Protein 3IX9 (pdb70)

InterPro domains:
  IPR001796 Dihydrofolate reductase domain [PF00186] (5-164)
  IPR001796 Dihydrofolate reductase domain [PS51330] (4-165)
  IPR001796 Dihydrofolate reductase domain [cd00209] (5-160)
  IPR012259 Dihydrofolate reductase [PIRSF000194] (3-165)
  IPR012259 Dihydrofolate reductase [PTHR48069] (1-166)
  IPR017925 Dihydrofolate reductase conserved site [PS00075] (16-38)
  IPR024072 Dihydrofolate reductase-like domain superfamily [G3DSA:3.40.430.10] (2-168)
  IPR024072 Dihydrofolate reductase-like domain superfamily [SSF53597] (1-166)

B-factor: mean 31.21, std 8.96, range [12.8, 62.5]

Nearest PDB structures (foldseek):
  3ix9-assembly1_A  TM=1.006E+00  e=3.849E-38  Streptococcus pneumoniae
  4m7v-assembly1_A  TM=9.657E-01  e=4.014E-22  Enterococcus faecalis V583
  1zdr-assembly2_B  TM=9.478E-01  e=2.610E-21  Geobacillus stearothermophilus
  7reg-assembly1_A  TM=9.335E-01  e=2.517E-17  Escherichia coli
  2l28-assembly1_A  TM=8.634E-01  e=5.665E-17  Lacticaseibacillus casei

Foldseek 3Di:
DAFEEEEAEAEPVQFGAAPLDGQFDAVVVVVVVCVVQAQAEEEEEPSNCVSVVVDDDPNYAYEYEDCPPDCDDPSHGYDDADVRVVVVSVVDRGHYYYYDDLVSQVRCQVRGFKYKYKYWHDDDDHPDGRPPPHPCVQKDWPDKDWDDDDDRGHTIIIITIIGGDD/DAFEEEEAEAEPVQFGAAPLEGQFDAVVVVVVVCVVQAQAEEEEEPSNCVSVVVDQDPNYAYEYEDCDPPDDDPSHHYDDADVRVVVVSVVDGGHYYHYDDLVSCVRCLVRGFKYKYKYWHDDDDHDDGRPPPRDCVQWAFPDKDWADADDRRNTTMMITIIGGHD

Secondary structure (DSSP, 8-state):
---EEEEEEE-TT-EEEBTTB-S---HHHHHHHHHHHTTSEEEEEHHHHHHTTT-PPTT-EEEEE--S--S--SSSEEESSHHHHHHHHHTS-S-EEEEE-HHHHHHHGGG-SEEEEEEESS----SEE------GGGEEEEEEEEE--BTTB-S-EEEEEEEE--/---EEEEEEE-TT-EEEBTTB-S---HHHHHHHHHHHTTSEEEEEHHHHHHTTT---TT-EEEEE-S-TT---TTSEEESSHHHHHHHHHTS-S-EEEEE-HHHHHHHGGG-SEEEEEEESS----SEES-TT--GGGEEEEEEEEE---SS--S-EEEEEEEEP-

Sequence (332 aa):
TKKIVAIWAQDEEGVIGKDNRLPWYLPAELQHFKETTLNHAILMGRVTFDGMGRRLLPKRETLILTRNPEEKIDGVATFHDVQSVLDWYSAQEKNLYIVGGKQIFQAFEPYLDEVIVTHIHARVEGDTYFPAEFDLSLFETVSSKFYTKDEKNPYDFTIQYRKRKETKKIVAIWAQDEEGVIGKDNRLPWYLPAELQHFKETTLNHAILMGRVTFDGMGRRLLPKRETLILTRNPEEKIDGVATFHDVQSVLDWYSAQEKNLYIVGGKQIFQAFEPYLDEVIVTHIHARVEGDTYFPAEFDLSLFETVSSKFYTKDEKNPYDFTIQYRKRKE

CATH classification: 3.40.430.10

Organism: Streptococcus pneumoniae serotype 4 (strain ATCC BAA-334 / TIGR4) (NCBI:txid170187)

Radius of gyration: 21.93 Å; Cα contacts (8 Å, |Δi|>4): 680; chains: 2; bounding box: 33×75×46 Å

Solvent-accessible surface area: 16803 Å² total; per-residue (Å²): 143,66,50,8,0,0,4,27,10,30,2,86,99,12,1,18,8,46,64,91,88,81,1,11,21,2,23,28,11,73,122,13,42,94,126,14,0,43,78,50,0,0,0,4,5,96,63,43,0,38,22,57,20,87,90,84,37,75,132,28,80,8,0,0,21,14,214,73,121,56,160,157,33,64,68,18,38,22,16,80,79,38,98,45,0,19,82,60,23,79,93,32,147,102,26,0,14,0,22,4,22,75,130,15,7,89,34,0,8,92,97,2,56,10,6,6,8,0,58,2,76,3,138,14,100,15,81,42,101,19,1,84,116,34,79,125,77,71,8,87,62,62,63,54,86,120,67,100,120,81,86,83,13,26,18,31,2,18,0,46,46,46,93,87,79,204,145,68,66,7,1,0,4,18,11,29,2,88,95,10,1,18,9,54,62,81,75,74,1,9,23,2,43,36,13,70,99,10,36,96,123,23,0,64,66,51,0,0,0,2,5,86,64,38,0,24,21,62,12,102,82,81,26,83,138,24,73,9,1,0,22,15,207,48,118,143,21,142,20,138,56,17,45,27,16,79,76,33,108,48,0,34,83,56,27,78,86,30,138,93,19,0,15,0,22,4,23,69,119,15,4,65,39,0,40,89,93,2,61,11,0,4,5,0,61,2,81,1,124,15,96,9,88,45,94,15,2,106,113,6,64,59,82,75,5,68,60,65,58,66,117,105,56,105,118,84,87,91,12,26,16,31,2,26,2,47,67,47,90,92,120,218

GO terms:
  GO:0005515 protein binding (F, IPI)

Structure (mmCIF, N/CA/C/O backbone):
data_3IX9
#
_entry.id   3IX9
#
_cell.length_a   61.838
_cell.length_b   93.639
_cell.length_c   71.367
_cell.angle_alpha   90.00
_cell.angle_beta   90.00
_cell.angle_gamma   90.00
#
_symmetry.space_group_name_H-M   'P 21 21 2'
#
loop_
_entity.id
_entity.type
_entity.pdbx_description
1 polymer 'Dihydrofolate reductase'
2 non-polymer 'NADPH DIHYDRO-NICOTINAMIDE-ADENINE-DINUCLEOTIDE PHOSPHATE'
3 non-polymer METHOTREXATE
4 water water
#
loop_
_atom_site.group_PDB
_atom_site.id
_atom_site.type_symbol
_atom_site.label_atom_id
_atom_site.label_alt_id
_atom_site.label_comp_id
_atom_site.label_asym_id
_atom_site.label_entity_id
_atom_site.label_seq_id
_atom_site.pdbx_PDB_ins_code
_atom_site.Cartn_x
_atom_site.Cartn_y
_atom_site.Cartn_z
_atom_site.occupancy
_atom_site.B_iso_or_equiv
_atom_site.auth_seq_id
_atom_site.auth_comp_id
_atom_site.auth_asym_id
_atom_site.auth_atom_id
_atom_site.pdbx_PDB_model_num
ATOM 1 N N . THR A 1 22 ? -7.831 28.534 -13.464 1.00 50.95 2 THR A N 1
ATOM 2 C CA . THR A 1 22 ? -7.442 27.466 -14.429 1.00 51.27 2 THR A CA 1
ATOM 3 C C . THR A 1 22 ? -8.094 26.131 -14.037 1.00 49.10 2 THR A C 1
ATOM 4 O O . THR A 1 22 ? -8.668 25.442 -14.886 1.00 53.00 2 THR A O 1
ATOM 6 N N . LYS A 1 23 ? -8.019 25.784 -12.751 1.00 43.48 3 LYS A N 1
ATOM 7 C CA . LYS A 1 23 ? -8.603 24.545 -12.241 1.00 38.61 3 LYS A CA 1
ATOM 8 C C . LYS A 1 23 ? -10.079 24.423 -12.609 1.00 35.08 3 LYS A C 1
ATOM 9 O O . LYS A 1 23 ? -10.819 25.403 -12.563 1.00 30.19 3 LYS A O 1
ATOM 15 N N . LYS A 1 24 ? -10.542 23.238 -12.977 1.00 30.84 4 LYS A N 1
ATOM 16 C CA . LYS A 1 24 ? -11.962 23.142 -13.278 1.00 33.85 4 LYS A CA 1
ATOM 17 C C . LYS A 1 24 ? -12.544 21.752 -13.134 1.00 29.97 4 LYS A C 1
ATOM 18 O O . LYS A 1 24 ? -11.817 20.776 -12.936 1.00 24.43 4 LYS A O 1
ATOM 24 N N . ILE A 1 25 ? -13.867 21.681 -13.188 1.00 28.32 5 ILE A N 1
ATOM 25 C CA . ILE A 1 25 ? -14.543 20.397 -13.079 1.00 27.06 5 ILE A CA 1
ATOM 26 C C . ILE A 1 25 ? -14.869 19.985 -14.498 1.00 26.90 5 ILE A C 1
ATOM 27 O O . ILE A 1 25 ? -15.562 20.709 -15.228 1.00 25.68 5 ILE A O 1
ATOM 32 N N . VAL A 1 26 ? -14.363 18.823 -14.888 1.00 22.30 6 VAL A N 1
ATOM 33 C CA . VAL A 1 26 ? -14.549 18.314 -16.252 1.00 24.01 6 VAL A CA 1
ATOM 34 C C . VAL A 1 26 ? -15.277 16.969 -16.354 1.00 20.54 6 VAL A C 1
ATOM 35 O O . VAL A 1 26 ? -14.947 16.029 -15.626 1.00 23.34 6 VAL A O 1
ATOM 39 N N . ALA A 1 27 ? -16.280 16.851 -17.232 1.00 22.50 7 ALA A N 1
ATOM 40 C CA . ALA A 1 27 ? -16.908 15.540 -17.414 1.00 23.26 7 ALA A CA 1
ATOM 41 C C . ALA A 1 27 ? -16.296 14.931 -18.653 1.00 22.22 7 ALA A C 1
ATOM 42 O O . ALA A 1 27 ? -16.117 15.608 -19.669 1.00 23.13 7 ALA A O 1
ATOM 44 N N . ILE A 1 28 ? -15.961 13.653 -18.552 1.00 19.37 8 ILE A N 1
ATOM 45 C CA . ILE A 1 28 ? -15.399 12.936 -19.668 1.00 20.66 8 ILE A CA 1
ATOM 46 C C . ILE A 1 28 ? -16.197 11.632 -19.816 1.00 16.82 8 ILE A C 1
ATOM 47 O O . ILE A 1 28 ? -16.531 10.952 -18.828 1.00 16.61 8 ILE A O 1
ATOM 52 N N . TRP A 1 29 ? -16.492 11.284 -21.051 1.00 15.12 9 TRP A N 1
ATOM 53 C CA . TRP A 1 29 ? -17.243 10.062 -21.329 1.00 17.12 9 TRP A CA 1
ATOM 54 C C . TRP A 1 29 ? -17.183 9.682 -22.791 1.00 16.55 9 TRP A C 1
ATOM 55 O O . TRP A 1 29 ? -16.752 10.463 -23.655 1.00 22.34 9 TRP A O 1
ATOM 66 N N . ALA A 1 30 ? -17.583 8.455 -23.062 1.00 20.28 10 ALA A N 1
ATOM 67 C CA . ALA A 1 30 ? -17.610 7.967 -24.429 1.00 20.14 10 ALA A CA 1
ATOM 68 C C . ALA A 1 30 ? -19.001 7.385 -24.684 1.00 19.11 10 ALA A C 1
ATOM 69 O O . ALA A 1 30 ? -19.557 6.705 -23.823 1.00 24.99 10 ALA A O 1
ATOM 71 N N . GLN A 1 31 ? -19.572 7.667 -25.853 1.00 24.07 11 GLN A N 1
ATOM 72 C CA . GLN A 1 31 ? -20.915 7.175 -26.196 1.00 22.16 11 GLN A CA 1
ATOM 73 C C . GLN A 1 31 ? -21.047 6.813 -27.691 1.00 25.18 11 GLN A C 1
ATOM 74 O O . GLN A 1 31 ? -20.293 7.311 -28.524 1.00 22.08 11 GLN A O 1
ATOM 80 N N . ASP A 1 32 ? -21.985 5.914 -28.019 1.00 22.78 12 ASP A N 1
ATOM 81 C CA . ASP A 1 32 ? -22.172 5.536 -29.400 1.00 23.17 12 ASP A CA 1
ATOM 82 C C . ASP A 1 32 ? -23.061 6.593 -30.014 1.00 24.32 12 ASP A C 1
ATOM 83 O O . ASP A 1 32 ? -23.362 7.593 -29.351 1.00 21.06 12 ASP A O 1
ATOM 88 N N . GLU A 1 33 ? -23.448 6.369 -31.264 1.00 20.89 13 GLU A N 1
ATOM 89 C CA . GLU A 1 33 ? -24.278 7.285 -32.044 1.00 26.30 13 GLU A CA 1
ATOM 90 C C . GLU A 1 33 ? -25.646 7.577 -31.444 1.00 23.78 13 GLU A C 1
ATOM 91 O O . GLU A 1 33 ? -26.247 8.604 -31.768 1.00 27.62 13 GLU A O 1
ATOM 97 N N . GLU A 1 34 ? -26.141 6.684 -30.585 1.00 25.13 14 GLU A N 1
ATOM 98 C CA . GLU A 1 34 ? -27.448 6.864 -29.938 1.00 24.02 14 GLU A CA 1
ATOM 99 C C . GLU A 1 34 ? -27.313 7.269 -28.464 1.00 23.66 14 GLU A C 1
ATOM 100 O O . GLU A 1 34 ? -28.294 7.293 -27.726 1.00 22.16 14 GLU A O 1
ATOM 106 N N . GLY A 1 35 ? -26.100 7.599 -28.024 1.00 23.64 15 GLY A N 1
ATOM 107 C CA . GLY A 1 35 ? -25.922 7.979 -26.640 1.00 19.58 15 GLY A CA 1
ATOM 108 C C . GLY A 1 35 ? -25.713 6.807 -25.699 1.00 20.14 15 GLY A C 1
ATOM 109 O O . GLY A 1 35 ? -25.729 6.993 -24.485 1.00 23.30 15 GLY A O 1
ATOM 110 N N . VAL A 1 36 ? -25.507 5.599 -26.227 1.00 21.76 16 VAL A N 1
ATOM 111 C CA . VAL A 1 36 ? -25.279 4.437 -25.360 1.00 20.52 16 VAL A CA 1
ATOM 112 C C . VAL A 1 36 ? -23.932 4.636 -24.649 1.00 24.58 16 VAL A C 1
ATOM 113 O O . VAL A 1 36 ? -22.952 5.052 -25.267 1.00 22.50 16 VAL A O 1
ATOM 117 N N . ILE A 1 37 ? -23.899 4.365 -23.346 1.00 20.26 17 ILE A N 1
ATOM 118 C CA . ILE A 1 37 ? -22.665 4.458 -22.585 1.00 20.53 17 ILE A CA 1
ATOM 119 C C . ILE A 1 37 ? -22.377 3.167 -21.818 1.00 19.44 17 ILE A C 1
ATOM 120 O O . ILE A 1 37 ? -21.246 2.960 -21.355 1.00 19.66 17 ILE A O 1
ATOM 125 N N . GLY A 1 38 ? -23.391 2.298 -21.687 1.00 19.16 18 GLY A N 1
ATOM 126 C CA . GLY A 1 38 ? -23.210 1.071 -20.939 1.00 19.82 18 GLY A CA 1
ATOM 127 C C . GLY A 1 38 ? -24.123 -0.106 -21.271 1.00 25.87 18 GLY A C 1
ATOM 128 O O . GLY A 1 38 ? -25.175 0.048 -21.906 1.00 25.52 18 GLY A O 1
ATOM 129 N N . LYS A 1 39 ? -23.719 -1.287 -20.822 1.00 23.03 19 LYS A N 1
ATOM 130 C CA . LYS A 1 39 ? -24.463 -2.518 -21.047 1.00 25.20 19 LYS A CA 1
ATOM 131 C C . LYS A 1 39 ? -23.935 -3.529 -20.039 1.00 27.83 19 LYS A C 1
ATOM 132 O O . LYS A 1 39 ? -22.721 -3.772 -19.972 1.00 23.44 19 LYS A O 1
ATOM 138 N N . ASP A 1 40 ? -24.854 -4.080 -19.249 1.00 22.90 20 ASP A N 1
ATOM 139 C CA . ASP A 1 40 ? -24.503 -5.056 -18.218 1.00 25.85 20 ASP A CA 1
ATOM 140 C C . ASP A 1 40 ? -23.338 -4.558 -17.378 1.00 27.41 20 ASP A C 1
ATOM 141 O O . ASP A 1 40 ? -22.372 -5.284 -17.149 1.00 27.15 20 ASP A O 1
ATOM 146 N N . ASN A 1 41 ? -23.438 -3.313 -16.933 1.00 25.05 21 ASN A N 1
ATOM 147 C CA . ASN A 1 41 ? -22.399 -2.692 -16.111 1.00 27.60 21 ASN A CA 1
ATOM 148 C C . ASN A 1 41 ? -20.979 -2.634 -16.699 1.00 30.09 21 ASN A C 1
ATOM 149 O O . ASN A 1 41 ? -19.996 -2.664 -15.962 1.00 30.46 21 ASN A O 1
ATOM 154 N N . ARG A 1 42 ? -20.870 -2.553 -18.015 1.00 24.68 22 ARG A N 1
ATOM 155 C CA . ARG A 1 42 ? -19.575 -2.413 -18.665 1.00 28.20 22 ARG A CA 1
ATOM 156 C C . ARG A 1 42 ? -19.816 -1.503 -19.884 1.00 27.26 22 ARG A C 1
ATOM 157 O O . ARG A 1 42 ? -20.945 -1.018 -20.106 1.00 21.11 22 ARG A O 1
ATOM 165 N N . LEU A 1 43 ? -18.752 -1.240 -20.655 1.00 24.77 23 LEU A N 1
ATOM 166 C CA . LEU A 1 43 ? -18.878 -0.416 -21.861 1.00 23.52 23 LEU A CA 1
ATOM 167 C C . LEU A 1 43 ? -18.992 -1.396 -23.015 1.00 21.30 23 LEU A C 1
ATOM 168 O O . LEU A 1 43 ? -18.161 -2.293 -23.165 1.00 24.78 23 LEU A O 1
ATOM 173 N N . PRO A 1 44 ? -20.040 -1.232 -23.847 1.00 21.12 24 PRO A N 1
ATOM 174 C CA . PRO A 1 44 ? -20.257 -2.128 -24.982 1.00 18.44 24 PRO A CA 1
ATOM 175 C C . PRO A 1 44 ? -19.332 -1.963 -26.194 1.00 20.34 24 PRO A C 1
ATOM 176 O O . PRO A 1 44 ? -19.783 -1.891 -27.320 1.00 18.90 24 PRO A O 1
ATOM 180 N N . TRP A 1 45 ? -18.024 -1.946 -25.925 1.00 17.24 25 TRP A N 1
ATOM 181 C CA . TRP A 1 45 ? -17.048 -1.838 -26.972 1.00 18.84 25 TRP A CA 1
ATOM 182 C C . TRP A 1 45 ? -15.665 -1.961 -26.342 1.00 21.74 25 TRP A C 1
ATOM 183 O O . TRP A 1 45 ? -15.532 -2.061 -25.125 1.00 19.18 25 TRP A O 1
ATOM 194 N N . TYR A 1 46 ? -14.621 -2.018 -27.155 1.00 22.35 26 TYR A N 1
ATOM 195 C CA . TYR A 1 46 ? -13.279 -2.056 -26.601 1.00 19.79 26 TYR A CA 1
ATOM 196 C C . TYR A 1 46 ? -12.372 -1.333 -27.584 1.00 19.48 26 TYR A C 1
ATOM 197 O O . TYR A 1 46 ? -12.146 -1.813 -28.692 1.00 21.68 26 TYR A O 1
ATOM 206 N N . LEU A 1 47 ? -11.865 -0.183 -27.157 1.00 18.53 27 LEU A N 1
ATOM 207 C CA . LEU A 1 47 ? -11.020 0.657 -27.993 1.00 19.70 27 LEU A CA 1
ATOM 208 C C . LEU A 1 47 ? -9.822 1.132 -27.185 1.00 19.97 27 LEU A C 1
ATOM 209 O O . LEU A 1 47 ? -9.877 2.150 -26.478 1.00 22.44 27 LEU A O 1
ATOM 214 N N . PRO A 1 48 ? -8.708 0.393 -27.276 1.00 24.87 28 PRO A N 1
ATOM 215 C CA . PRO A 1 48 ? -7.513 0.768 -26.543 1.00 23.84 28 PRO A CA 1
ATOM 216 C C . PRO A 1 48 ? -7.085 2.196 -26.759 1.00 25.63 28 PRO A C 1
ATOM 217 O O . PRO A 1 48 ? -6.613 2.826 -25.825 1.00 24.80 28 PRO A O 1
ATOM 221 N N . ALA A 1 49 ? -7.244 2.720 -27.985 1.00 22.85 29 ALA A N 1
ATOM 222 C CA . ALA A 1 49 ? -6.846 4.098 -28.231 1.00 23.45 29 ALA A CA 1
ATOM 223 C C . ALA A 1 49 ? -7.734 5.082 -27.471 1.00 20.97 29 ALA A C 1
ATOM 224 O O . ALA A 1 49 ? -7.295 6.163 -27.095 1.00 20.86 29 ALA A O 1
ATOM 226 N N . GLU A 1 50 ? -8.978 4.703 -27.219 1.00 21.44 30 GLU A N 1
ATOM 227 C CA . GLU A 1 50 ? -9.876 5.592 -26.503 1.00 21.02 30 GLU A CA 1
ATOM 228 C C . GLU A 1 50 ? -9.544 5.522 -25.010 1.00 20.38 30 GLU A C 1
ATOM 229 O O . GLU A 1 50 ? -9.633 6.535 -24.311 1.00 20.47 30 GLU A O 1
ATOM 235 N N . LEU A 1 51 ? -9.127 4.338 -24.549 1.00 19.23 31 LEU A N 1
ATOM 236 C CA . LEU A 1 51 ? -8.763 4.171 -23.159 1.00 19.21 31 LEU A CA 1
ATOM 237 C C . LEU A 1 51 ? -7.439 4.891 -22.923 1.00 22.43 31 LEU A C 1
ATOM 238 O O . LEU A 1 51 ? -7.222 5.421 -21.838 1.00 21.12 31 LEU A O 1
ATOM 243 N N . GLN A 1 52 ? -6.576 4.943 -23.931 1.00 20.29 32 GLN A N 1
ATOM 244 C CA . GLN A 1 52 ? -5.280 5.639 -23.785 1.00 22.00 32 GLN A CA 1
ATOM 245 C C . GLN A 1 52 ? -5.590 7.139 -23.647 1.00 22.11 32 GLN A C 1
ATOM 246 O O . GLN A 1 52 ? -4.968 7.834 -22.863 1.00 20.00 32 GLN A O 1
ATOM 252 N N . HIS A 1 53 ? -6.561 7.606 -24.432 1.00 22.24 33 HIS A N 1
ATOM 253 C CA . HIS A 1 53 ? -7.035 8.987 -24.385 1.00 23.93 33 HIS A CA 1
ATOM 254 C C . HIS A 1 53 ? -7.529 9.303 -22.980 1.00 22.64 33 HIS A C 1
ATOM 255 O O . HIS A 1 53 ? -7.198 10.351 -22.415 1.00 20.66 33 HIS A O 1
ATOM 262 N N . PHE A 1 54 ? -8.322 8.389 -22.410 1.00 25.15 34 PHE A N 1
ATOM 263 C CA . PHE A 1 54 ? -8.854 8.592 -21.065 1.00 24.68 34 PHE A CA 1
ATOM 264 C C . PHE A 1 54 ? -7.741 8.766 -20.049 1.00 22.35 34 PHE A C 1
ATOM 265 O O . PHE A 1 54 ? -7.798 9.639 -19.177 1.00 20.12 34 PHE A O 1
ATOM 273 N N . LYS A 1 55 ? -6.725 7.938 -20.165 1.00 18.96 35 LYS A N 1
ATOM 274 C CA . LYS A 1 55 ? -5.581 7.991 -19.252 1.00 17.41 35 LYS A CA 1
ATOM 275 C C . LYS A 1 55 ? -4.811 9.295 -19.424 1.00 18.17 35 LYS A C 1
ATOM 276 O O . LYS A 1 55 ? -4.437 9.921 -18.451 1.00 20.24 35 LYS A O 1
ATOM 282 N N . GLU A 1 56 ? -4.542 9.697 -20.660 1.00 21.94 36 GLU A N 1
ATOM 283 C CA . GLU A 1 56 ? -3.797 10.937 -20.872 1.00 22.59 36 GLU A CA 1
ATOM 284 C C . GLU A 1 56 ? -4.519 12.143 -20.244 1.00 22.48 36 GLU A C 1
ATOM 285 O O . GLU A 1 56 ? -3.900 13.039 -19.621 1.00 20.20 36 GLU A O 1
ATOM 291 N N . THR A 1 57 ? -5.840 12.177 -20.416 1.00 20.84 37 THR A N 1
ATOM 292 C CA . THR A 1 57 ? -6.670 13.263 -19.901 1.00 22.17 37 THR A CA 1
ATOM 293 C C . THR A 1 57 ? -6.716 13.373 -18.375 1.00 21.14 37 THR A C 1
ATOM 294 O O . THR A 1 57 ? -6.604 14.459 -17.817 1.00 24.81 37 THR A O 1
ATOM 298 N N . THR A 1 58 ? -6.884 12.244 -17.702 1.00 22.00 38 THR A N 1
ATOM 299 C CA . THR A 1 58 ? -7.021 12.252 -16.251 1.00 22.50 38 THR A CA 1
ATOM 300 C C . THR A 1 58 ? -5.735 12.001 -15.467 1.00 23.34 38 THR A C 1
ATOM 301 O O . THR A 1 58 ? -5.692 12.206 -14.257 1.00 21.83 38 THR A O 1
ATOM 305 N N . LEU A 1 59 ? -4.683 11.552 -16.136 1.00 26.21 39 LEU A N 1
ATOM 306 C CA . LEU A 1 59 ? -3.413 11.272 -15.438 1.00 22.65 39 LEU A CA 1
ATOM 307 C C . LEU A 1 59 ? -2.992 12.408 -14.463 1.00 24.25 39 LEU A C 1
ATOM 308 O O . LEU A 1 59 ? -3.113 13.596 -14.782 1.00 24.58 39 LEU A O 1
ATOM 313 N N . ASN A 1 60 ? -2.511 12.038 -13.273 1.00 22.32 40 ASN A N 1
ATOM 314 C CA . ASN A 1 60 ? -2.061 12.998 -12.260 1.00 23.09 40 ASN A CA 1
ATOM 315 C C . ASN A 1 60 ? -3.167 13.912 -11.699 1.00 27.34 40 ASN A C 1
ATOM 316 O O . ASN A 1 60 ? -2.906 14.952 -11.096 1.00 29.82 40 ASN A O 1
ATOM 321 N N . HIS A 1 61 ? -4.416 13.525 -11.901 1.00 28.50 41 HIS A N 1
ATOM 322 C CA . HIS A 1 61 ? -5.497 14.338 -11.364 1.00 30.00 41 HIS A CA 1
ATOM 323 C C . HIS A 1 61 ? -6.422 13.448 -10.566 1.00 26.04 41 HIS A C 1
ATOM 324 O O . HIS A 1 61 ? -6.134 12.277 -10.344 1.00 25.75 41 HIS A O 1
ATOM 331 N N . ALA A 1 62 ? -7.541 14.002 -10.138 1.00 24.67 42 ALA A N 1
ATOM 332 C CA . ALA A 1 62 ? -8.499 13.223 -9.388 1.00 23.35 42 ALA A CA 1
ATOM 333 C C . ALA A 1 62 ? -9.646 12.809 -10.309 1.00 21.51 42 ALA A C 1
ATOM 334 O O . ALA A 1 62 ? -9.972 13.512 -11.274 1.00 24.92 42 ALA A O 1
ATOM 336 N N . ILE A 1 63 ? -10.231 11.651 -10.035 1.00 25.08 43 ILE A N 1
ATOM 337 C CA . ILE A 1 63 ? -11.358 11.168 -10.820 1.00 24.31 43 ILE A CA 1
ATOM 338 C C . ILE A 1 63 ? -12.461 10.727 -9.862 1.00 24.93 43 ILE A C 1
ATOM 339 O O . ILE A 1 63 ? -12.205 10.090 -8.834 1.00 25.06 43 ILE A O 1
ATOM 344 N N . LEU A 1 64 ? -13.687 11.101 -10.195 1.00 24.49 44 LEU A N 1
ATOM 345 C CA . LEU A 1 64 ? -14.822 10.738 -9.371 1.00 25.09 44 LEU A CA 1
ATOM 346 C C . LEU A 1 64 ? -15.735 9.799 -10.153 1.00 24.49 44 LEU A C 1
ATOM 347 O O . LEU A 1 64 ? -16.157 10.135 -11.256 1.00 25.06 44 LEU A O 1
ATOM 352 N N . MET A 1 65 ? -15.992 8.608 -9.610 1.00 26.13 45 MET A N 1
ATOM 353 C CA . MET A 1 65 ? -16.885 7.635 -10.242 1.00 26.84 45 MET A CA 1
ATOM 354 C C . MET A 1 65 ? -17.893 7.099 -9.231 1.00 24.33 45 MET A C 1
ATOM 355 O O . MET A 1 65 ? -17.611 7.062 -8.029 1.00 26.80 45 MET A O 1
ATOM 360 N N . GLY A 1 66 ? -19.066 6.707 -9.709 1.00 25.12 46 GLY A N 1
ATOM 361 C CA . GLY A 1 66 ? -20.056 6.157 -8.795 1.00 25.42 46 GLY A CA 1
ATOM 362 C C . GLY A 1 66 ? -19.593 4.779 -8.358 1.00 21.15 46 GLY A C 1
ATOM 363 O O . GLY A 1 66 ? -18.829 4.124 -9.069 1.00 22.87 46 GLY A O 1
ATOM 364 N N . ARG A 1 67 ? -20.056 4.342 -7.184 1.00 19.07 47 ARG A N 1
ATOM 365 C CA . ARG A 1 67 ? -19.713 3.038 -6.619 1.00 24.74 47 ARG A CA 1
ATOM 366 C C . ARG A 1 67 ? -20.002 1.911 -7.609 1.00 20.95 47 ARG A C 1
ATOM 367 O O . ARG A 1 67 ? -19.246 0.958 -7.685 1.00 21.84 47 ARG A O 1
ATOM 375 N N . VAL A 1 68 ? -21.088 2.030 -8.377 1.00 23.04 48 VAL A N 1
ATOM 376 C CA . VAL A 1 68 ? -21.463 0.998 -9.350 1.00 24.29 48 VAL A CA 1
ATOM 377 C C . VAL A 1 68 ? -20.348 0.772 -10.358 1.00 23.02 48 VAL A C 1
ATOM 378 O O . VAL A 1 68 ? -19.909 -0.354 -10.582 1.00 28.05 48 VAL A O 1
ATOM 382 N N . THR A 1 69 ? -19.885 1.857 -10.953 1.00 25.98 49 THR A N 1
ATOM 383 C CA . THR A 1 69 ? -18.834 1.793 -11.945 1.00 25.26 49 THR A CA 1
ATOM 384 C C . THR A 1 69 ? -17.548 1.257 -11.308 1.00 24.96 49 THR A C 1
ATOM 385 O O . THR A 1 69 ? -16.860 0.419 -11.895 1.00 25.60 49 THR A O 1
ATOM 389 N N . PHE A 1 70 ? -17.240 1.733 -10.103 1.00 22.11 50 PHE A N 1
ATOM 390 C CA . PHE A 1 70 ? -16.043 1.294 -9.390 1.00 25.18 50 PHE A CA 1
ATOM 391 C C . PHE A 1 70 ? -16.063 -0.250 -9.285 1.00 29.65 50 PHE A C 1
ATOM 392 O O . PHE A 1 70 ? -15.060 -0.916 -9.559 1.00 22.15 50 PHE A O 1
ATOM 400 N N . ASP A 1 71 ? -17.220 -0.800 -8.899 1.00 28.08 51 ASP A N 1
ATOM 401 C CA . ASP A 1 71 ? -17.410 -2.238 -8.785 1.00 26.12 51 ASP A CA 1
ATOM 402 C C . ASP A 1 71 ? -17.300 -2.874 -10.163 1.00 26.98 51 ASP A C 1
ATOM 403 O O . ASP A 1 71 ? -16.712 -3.945 -10.306 1.00 32.58 51 ASP A O 1
ATOM 408 N N . GLY A 1 72 ? -17.871 -2.192 -11.157 1.00 27.08 52 GLY A N 1
ATOM 409 C CA . GLY A 1 72 ? -17.876 -2.652 -12.537 1.00 30.27 52 GLY A CA 1
ATOM 410 C C . GLY A 1 72 ? -16.502 -2.872 -13.131 1.00 35.82 52 GLY A C 1
ATOM 411 O O . GLY A 1 72 ? -16.331 -3.691 -14.028 1.00 37.23 52 GLY A O 1
ATOM 412 N N . MET A 1 73 ? -15.510 -2.147 -12.633 1.00 38.59 53 MET A N 1
ATOM 413 C CA . MET A 1 73 ? -14.167 -2.339 -13.146 1.00 40.79 53 MET A CA 1
ATOM 414 C C . MET A 1 73 ? -13.284 -3.111 -12.187 1.00 40.39 53 MET A C 1
ATOM 415 O O . MET A 1 73 ? -12.067 -2.980 -12.217 1.00 45.88 53 MET A O 1
ATOM 420 N N . GLY A 1 74 ? -13.920 -3.919 -11.334 1.00 41.54 54 GLY A N 1
ATOM 421 C CA . GLY A 1 74 ? -13.195 -4.742 -10.374 1.00 41.42 54 GLY A CA 1
ATOM 422 C C . GLY A 1 74 ? -12.449 -4.005 -9.277 1.00 40.67 54 GLY A C 1
ATOM 423 O O . GLY A 1 74 ? -11.486 -4.537 -8.733 1.00 42.98 54 GLY A O 1
ATOM 424 N N . ARG A 1 75 ? -12.906 -2.797 -8.948 1.00 32.51 55 ARG A N 1
ATOM 425 C CA . ARG A 1 75 ? -12.288 -1.977 -7.917 1.00 32.57 55 ARG A CA 1
ATOM 426 C C . ARG A 1 75 ? -10.803 -1.751 -8.244 1.00 34.79 55 ARG A C 1
ATOM 427 O O . ARG A 1 75 ? -9.995 -1.461 -7.360 1.00 35.42 55 ARG A O 1
ATOM 435 N N . ARG A 1 76 ? -10.478 -1.885 -9.527 1.00 32.84 56 ARG A N 1
ATOM 436 C CA . ARG A 1 76 ? -9.136 -1.694 -10.062 1.00 36.58 56 ARG A CA 1
ATOM 437 C C . ARG A 1 76 ? -8.747 -0.234 -9.881 1.00 34.51 56 ARG A C 1
ATOM 438 O O . ARG A 1 76 ? -9.380 0.650 -10.451 1.00 37.89 56 ARG A O 1
ATOM 446 N N . LEU A 1 77 ? -7.723 0.026 -9.072 1.00 35.02 57 LEU A N 1
ATOM 447 C CA . LEU A 1 77 ? -7.266 1.398 -8.826 1.00 33.02 57 LEU A CA 1
ATOM 448 C C . LEU A 1 77 ? -6.309 1.813 -9.938 1.00 32.14 57 LEU A C 1
ATOM 449 O O . LEU A 1 77 ? -5.240 1.216 -10.101 1.00 28.52 57 LEU A O 1
ATOM 454 N N . LEU A 1 78 ? -6.673 2.835 -10.705 1.00 29.69 58 LEU A N 1
ATOM 455 C CA . LEU A 1 78 ? -5.806 3.279 -11.804 1.00 27.54 58 LEU A CA 1
ATOM 456 C C . LEU A 1 78 ? -4.559 3.984 -11.282 1.00 27.32 58 LEU A C 1
ATOM 457 O O . LEU A 1 78 ? -4.610 4.693 -10.267 1.00 27.04 58 LEU A O 1
ATOM 462 N N . PRO A 1 79 ? -3.416 3.806 -11.967 1.00 27.92 59 PRO A N 1
ATOM 463 C CA . PRO A 1 79 ? -2.163 4.437 -11.545 1.00 26.35 59 PRO A CA 1
ATOM 464 C C . PRO A 1 79 ? -2.066 5.948 -11.774 1.00 22.56 59 PRO A C 1
ATOM 465 O O . PRO A 1 79 ? -2.676 6.483 -12.697 1.00 24.41 59 PRO A O 1
ATOM 469 N N . LYS A 1 80 ? -1.312 6.629 -10.914 1.00 22.40 60 LYS A N 1
ATOM 470 C CA . LYS A 1 80 ? -1.097 8.053 -11.079 1.00 24.76 60 LYS A CA 1
ATOM 471 C C . LYS A 1 80 ? -2.431 8.787 -11.232 1.00 27.87 60 LYS A C 1
ATOM 472 O O . LYS A 1 80 ? -2.604 9.644 -12.093 1.00 29.16 60 LYS A O 1
ATOM 478 N N . ARG A 1 81 ? -3.369 8.438 -10.364 1.00 28.45 61 ARG A N 1
ATOM 479 C CA . ARG A 1 81 ? -4.694 9.010 -10.369 1.00 29.84 61 ARG A CA 1
ATOM 480 C C . ARG A 1 81 ? -5.193 9.014 -8.938 1.00 26.27 61 ARG A C 1
ATOM 481 O O . ARG A 1 81 ? -4.913 8.090 -8.180 1.00 29.52 61 ARG A O 1
ATOM 489 N N . GLU A 1 82 ? -5.912 10.043 -8.539 1.00 26.77 62 GLU A N 1
ATOM 490 C CA . GLU A 1 82 ? -6.465 10.038 -7.191 1.00 26.37 62 GLU A CA 1
ATOM 491 C C . GLU A 1 82 ? -7.923 9.614 -7.393 1.00 26.63 62 GLU A C 1
ATOM 492 O O . GLU A 1 82 ? -8.687 10.331 -8.023 1.00 30.80 62 GLU A O 1
ATOM 498 N N . THR A 1 83 ? -8.311 8.452 -6.884 1.00 26.81 63 THR A N 1
ATOM 499 C CA . THR A 1 83 ? -9.679 7.985 -7.081 1.00 26.61 63 THR A CA 1
ATOM 500 C C . THR A 1 83 ? -10.637 8.375 -5.953 1.00 29.35 63 THR A C 1
ATOM 501 O O . THR A 1 83 ? -10.341 8.180 -4.769 1.00 27.34 63 THR A O 1
ATOM 505 N N . LEU A 1 84 ? -11.777 8.953 -6.352 1.00 22.91 64 LEU A N 1
ATOM 506 C CA . LEU A 1 84 ? -12.819 9.393 -5.434 1.00 25.36 64 LEU A CA 1
ATOM 507 C C . LEU A 1 84 ? -14.082 8.581 -5.735 1.00 25.19 64 LEU A C 1
ATOM 508 O O . LEU A 1 84 ? -14.495 8.441 -6.896 1.00 24.58 64 LEU A O 1
ATOM 513 N N . ILE A 1 85 ? -14.690 8.015 -4.706 1.00 22.07 65 ILE A N 1
ATOM 514 C CA . ILE A 1 85 ? -15.886 7.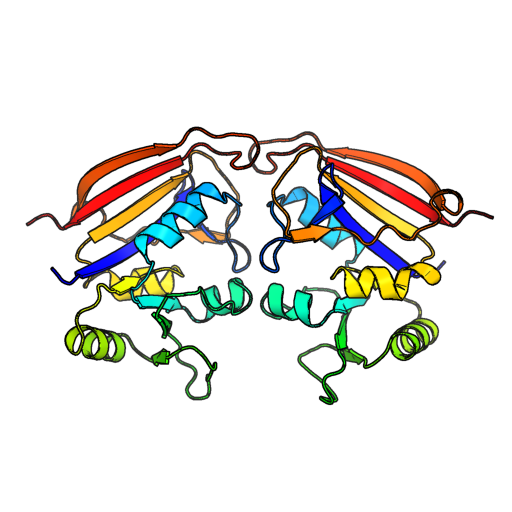223 -4.940 1.00 25.44 65 ILE A CA 1
ATOM 515 C C . ILE A 1 85 ? -17.088 7.862 -4.267 1.00 25.18 65 ILE A C 1
ATOM 516 O O . ILE A 1 85 ? -17.013 8.249 -3.095 1.00 26.15 65 ILE A O 1
ATOM 521 N N . LEU A 1 86 ? -18.195 7.972 -5.005 1.00 23.57 66 LEU A N 1
ATOM 522 C CA . LEU A 1 86 ? -19.443 8.523 -4.469 1.00 25.63 66 LEU A CA 1
ATOM 523 C C . LEU A 1 86 ? -20.421 7.364 -4.180 1.00 26.23 66 LEU A C 1
ATOM 524 O O . LEU A 1 86 ? -20.711 6.551 -5.064 1.00 23.26 66 LEU A O 1
ATOM 529 N N . THR A 1 87 ? -20.925 7.301 -2.953 1.00 24.66 67 THR A N 1
ATOM 530 C CA . THR A 1 87 ? -21.839 6.237 -2.531 1.00 27.91 67 THR A CA 1
ATOM 531 C C . THR A 1 87 ? -22.661 6.681 -1.324 1.00 30.51 67 THR A C 1
ATOM 532 O O . THR A 1 87 ? -22.278 7.620 -0.611 1.00 25.69 67 THR A O 1
ATOM 536 N N . ARG A 1 88 ? -23.787 6.007 -1.097 1.00 33.24 68 ARG A N 1
ATOM 537 C CA . ARG A 1 88 ? -24.655 6.291 0.050 1.00 33.93 68 ARG A CA 1
ATOM 538 C C . ARG A 1 88 ? -24.335 5.258 1.133 1.00 36.94 68 ARG A C 1
ATOM 539 O O . ARG A 1 88 ? -24.869 5.304 2.241 1.00 37.01 68 ARG A O 1
ATOM 547 N N . ASN A 1 89 ? -23.461 4.314 0.805 1.00 34.96 69 ASN A N 1
ATOM 548 C CA . ASN A 1 89 ? -23.069 3.289 1.759 1.00 39.19 69 ASN A CA 1
ATOM 549 C C . ASN A 1 89 ? -22.368 3.965 2.944 1.00 41.39 69 ASN A C 1
ATOM 550 O O . ASN A 1 89 ? -21.354 4.642 2.766 1.00 41.75 69 ASN A O 1
ATOM 555 N N . PRO A 1 90 ? -22.903 3.786 4.164 1.00 42.93 70 PRO A N 1
ATOM 556 C CA . PRO A 1 90 ? -22.384 4.355 5.411 1.00 41.93 70 PRO A CA 1
ATOM 557 C C . PRO A 1 90 ? -20.872 4.237 5.578 1.00 41.41 70 PRO A C 1
ATOM 558 O O . PRO A 1 90 ? -20.258 5.067 6.245 1.00 41.19 70 PRO A O 1
ATOM 562 N N . GLU A 1 91 ? -20.283 3.207 4.987 1.00 40.83 71 GLU A N 1
ATOM 563 C CA . GLU A 1 91 ? -18.834 2.996 5.059 1.00 41.21 71 GLU A CA 1
ATOM 564 C C . GLU A 1 91 ? -18.065 4.319 4.953 1.00 43.23 71 GLU A C 1
ATOM 565 O O . GLU A 1 91 ? -18.270 5.087 4.005 1.00 37.90 71 GLU A O 1
ATOM 571 N N . GLU A 1 92 ? -17.175 4.562 5.918 1.00 45.13 72 GLU A N 1
ATOM 572 C CA . GLU A 1 92 ? -16.363 5.785 5.958 1.00 47.10 72 GLU A CA 1
ATOM 573 C C . GLU A 1 92 ? -15.222 5.753 4.960 1.00 48.67 72 GLU A C 1
ATOM 574 O O . GLU A 1 92 ? -14.653 6.799 4.625 1.00 49.83 72 GLU A O 1
ATOM 580 N N . LYS A 1 93 ? -14.868 4.556 4.504 1.00 48.99 73 LYS A N 1
ATOM 581 C CA . LYS A 1 93 ? -13.792 4.414 3.531 1.00 50.68 73 LYS A CA 1
ATOM 582 C C . LYS A 1 93 ? -13.932 3.115 2.752 1.00 50.36 73 LYS A C 1
ATOM 583 O O . LYS A 1 93 ? -14.777 2.270 3.070 1.00 52.25 73 LYS A O 1
ATOM 589 N N . ILE A 1 94 ? -13.106 2.968 1.721 1.00 53.06 74 ILE A N 1
ATOM 590 C CA . ILE A 1 94 ? -13.129 1.782 0.872 1.00 52.56 74 ILE A CA 1
ATOM 591 C C . ILE A 1 94 ? -11.724 1.212 0.665 1.00 55.39 74 ILE A C 1
ATOM 592 O O . ILE A 1 94 ? -11.213 0.494 1.519 1.00 58.87 74 ILE A O 1
ATOM 597 N N . ASP A 1 95 ? -11.108 1.520 -0.471 1.00 57.27 75 ASP A N 1
ATOM 598 C CA . ASP A 1 95 ? -9.766 1.027 -0.764 1.00 56.94 75 ASP A CA 1
ATOM 599 C C . ASP A 1 95 ? -8.789 2.172 -0.570 1.00 56.67 75 ASP A C 1
ATOM 600 O O . ASP A 1 95 ? -8.883 2.946 0.395 1.00 58.06 75 ASP A O 1
ATOM 605 N N . GLY A 1 96 ? -7.836 2.250 -1.498 1.00 53.93 76 GLY A N 1
ATOM 606 C CA . GLY A 1 96 ? -6.864 3.322 -1.505 1.00 50.22 76 GLY A CA 1
ATOM 607 C C . GLY A 1 96 ? -7.571 4.447 -2.235 1.00 46.25 76 GLY A C 1
ATOM 608 O O . GLY A 1 96 ? -7.033 5.060 -3.152 1.00 46.65 76 GLY A O 1
ATOM 609 N N . VAL A 1 97 ? -8.809 4.697 -1.824 1.00 44.21 77 VAL A N 1
ATOM 610 C CA . VAL A 1 97 ? -9.630 5.741 -2.420 1.00 42.41 77 VAL A CA 1
ATOM 611 C C . VAL A 1 97 ? -10.322 6.574 -1.328 1.00 42.37 77 VAL A C 1
ATOM 612 O O . VAL A 1 97 ? -10.380 6.163 -0.158 1.00 36.60 77 VAL A O 1
ATOM 616 N N . ALA A 1 98 ? -10.825 7.751 -1.706 1.00 38.01 78 ALA A N 1
ATOM 617 C CA . ALA A 1 98 ? -11.537 8.607 -0.762 1.00 39.43 78 ALA A CA 1
ATOM 618 C C . ALA A 1 98 ? -13.039 8.362 -0.970 1.00 38.83 78 ALA A C 1
ATOM 619 O O . ALA A 1 98 ? -13.507 8.268 -2.101 1.00 38.30 78 ALA A O 1
ATOM 621 N N . THR A 1 99 ? -13.788 8.252 0.120 1.00 38.17 79 THR A N 1
ATOM 622 C CA . THR A 1 99 ? -15.222 8.005 0.028 1.00 34.31 79 THR A CA 1
ATOM 623 C C . THR A 1 99 ? -16.013 9.279 0.313 1.00 32.59 79 THR A C 1
ATOM 624 O O . THR A 1 99 ? -15.696 10.018 1.253 1.00 25.40 79 THR A O 1
ATOM 628 N N . PHE A 1 100 ? -17.035 9.538 -0.511 1.00 27.33 80 PHE A N 1
ATOM 629 C CA . PHE A 1 100 ? -17.880 10.728 -0.380 1.00 26.56 80 PHE A CA 1
ATOM 630 C C . PHE A 1 100 ? -19.334 10.282 -0.365 1.00 28.90 80 PHE A C 1
ATOM 631 O O . PHE A 1 100 ? -19.709 9.355 -1.098 1.00 27.26 80 PHE A O 1
ATOM 639 N N . HIS A 1 101 ? -20.155 10.946 0.432 1.00 24.64 81 HIS A N 1
ATOM 640 C CA . HIS A 1 101 ? -21.545 10.525 0.542 1.00 26.05 81 HIS A CA 1
ATOM 641 C C . HIS A 1 101 ? -22.628 11.371 -0.100 1.00 22.92 81 HIS A C 1
ATOM 642 O O . HIS A 1 101 ? -23.803 11.023 -0.022 1.00 30.46 81 HIS A O 1
ATOM 649 N N . ASP A 1 102 ? -22.233 12.474 -0.729 1.00 22.08 82 ASP A N 1
ATOM 650 C CA . ASP A 1 102 ? -23.158 13.328 -1.456 1.00 23.92 82 ASP A CA 1
ATOM 651 C C . ASP A 1 102 ? -22.371 14.242 -2.3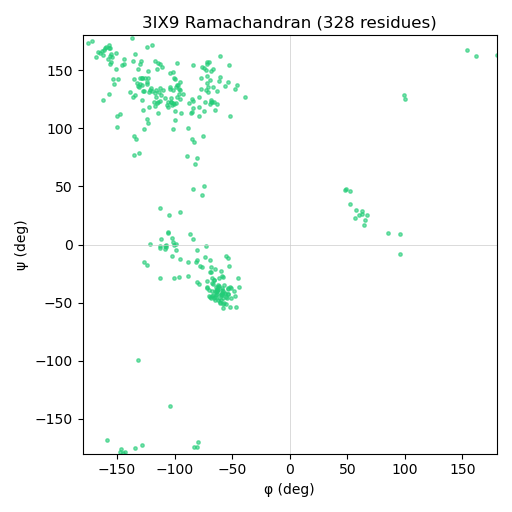82 1.00 25.36 82 ASP A C 1
ATOM 652 O O . ASP A 1 102 ? -21.144 14.340 -2.271 1.00 22.95 82 ASP A O 1
ATOM 657 N N . VAL A 1 103 ? -23.079 14.871 -3.309 1.00 26.58 83 VAL A N 1
ATOM 658 C CA . VAL A 1 103 ? -22.488 15.767 -4.300 1.00 27.19 83 VAL A CA 1
ATOM 659 C C . VAL A 1 103 ? -21.731 16.913 -3.654 1.00 27.88 83 VAL A C 1
ATOM 660 O O . VAL A 1 103 ? -20.555 17.114 -3.949 1.00 26.46 83 VAL A O 1
ATOM 664 N N . GLN A 1 104 ? -22.392 17.661 -2.769 1.00 25.85 84 GLN A N 1
ATOM 665 C CA . GLN A 1 104 ? -21.740 18.788 -2.094 1.00 27.05 84 GLN A CA 1
ATOM 666 C C . GLN A 1 104 ? -20.391 18.436 -1.450 1.00 25.16 84 GLN A C 1
ATOM 667 O O . GLN A 1 104 ? -19.457 19.246 -1.450 1.00 26.60 84 GLN A O 1
ATOM 673 N N . SER A 1 105 ? -20.290 17.243 -0.885 1.00 22.04 85 SER A N 1
ATOM 674 C CA . SER A 1 105 ? -19.053 16.826 -0.235 1.00 24.60 85 SER A CA 1
ATOM 675 C C . SER A 1 105 ? -17.902 16.829 -1.237 1.00 24.79 85 SER A C 1
ATOM 676 O O . SER A 1 105 ? -16.794 17.277 -0.938 1.00 25.57 85 SER A O 1
ATOM 679 N N . VAL A 1 106 ? -18.172 16.330 -2.437 1.00 26.30 86 VAL A N 1
ATOM 680 C CA . VAL A 1 106 ? -17.157 16.271 -3.489 1.00 27.71 86 VAL A CA 1
ATOM 681 C C . VAL A 1 106 ? -16.753 17.672 -3.907 1.00 28.27 86 VAL A C 1
ATOM 682 O O . VAL A 1 106 ? -15.568 17.967 -4.024 1.00 25.35 86 VAL A O 1
ATOM 686 N N . LEU A 1 107 ? -17.740 18.536 -4.147 1.00 26.68 87 LEU A N 1
ATOM 687 C CA . LEU A 1 107 ? -17.469 19.907 -4.570 1.00 27.42 87 LEU A CA 1
ATOM 688 C C . LEU A 1 107 ? -16.603 20.651 -3.541 1.00 30.23 87 LEU A C 1
ATOM 689 O O . LEU A 1 107 ? -15.701 21.426 -3.913 1.00 29.62 87 LEU A O 1
ATOM 694 N N . ASP A 1 108 ? -16.866 20.413 -2.254 1.00 27.18 88 ASP A N 1
ATOM 695 C CA . ASP A 1 108 ? -16.100 21.055 -1.182 1.00 26.05 88 ASP A CA 1
ATOM 696 C C . ASP A 1 108 ? -14.659 20.552 -1.183 1.00 27.71 88 ASP A C 1
ATOM 697 O O . ASP A 1 108 ? -13.721 21.340 -1.006 1.00 28.44 88 ASP A O 1
ATOM 702 N N . TRP A 1 109 ? -14.492 19.240 -1.353 1.00 25.73 89 TRP A N 1
ATOM 703 C CA . TRP A 1 109 ? -13.166 18.642 -1.411 1.00 27.40 89 TRP A CA 1
ATOM 704 C C . TRP A 1 109 ? -12.458 19.312 -2.594 1.00 29.42 89 TRP A C 1
ATOM 705 O O . TRP A 1 109 ? -11.314 19.756 -2.477 1.00 25.25 89 TRP A O 1
ATOM 716 N N . TYR A 1 110 ? -13.145 19.379 -3.733 1.00 28.61 90 TYR A N 1
ATOM 717 C CA . TYR A 1 110 ? -12.599 19.995 -4.945 1.00 28.83 90 TYR A CA 1
ATOM 718 C C . TYR A 1 110 ? -12.149 21.444 -4.712 1.00 31.90 90 TYR A C 1
ATOM 719 O O . TYR A 1 110 ? -11.095 21.888 -5.201 1.00 29.47 90 TYR A O 1
ATOM 728 N N . SER A 1 111 ? -12.953 22.188 -3.966 1.00 30.35 91 SER A N 1
ATOM 729 C CA . SER A 1 111 ? -12.634 23.583 -3.692 1.00 30.84 91 SER A CA 1
ATOM 730 C C . SER A 1 111 ? -11.385 23.764 -2.841 1.00 30.92 91 SER A C 1
ATOM 731 O O . SER A 1 111 ? -10.712 24.780 -2.977 1.00 28.95 91 SER A O 1
ATOM 734 N N . ALA A 1 112 ? -11.109 22.790 -1.966 1.00 31.43 92 ALA A N 1
ATOM 735 C CA . ALA A 1 112 ? -9.991 22.827 -1.029 1.00 35.65 92 ALA A CA 1
ATOM 736 C C . ALA A 1 112 ? -8.647 22.364 -1.612 1.00 37.57 92 ALA A C 1
ATOM 737 O O . ALA A 1 112 ? -7.632 22.283 -0.899 1.00 34.55 92 ALA A O 1
ATOM 739 N N . GLN A 1 113 ? -8.632 22.074 -2.905 1.00 35.29 93 GLN A N 1
ATOM 740 C CA . GLN A 1 113 ? -7.414 21.636 -3.549 1.00 34.07 93 GLN A CA 1
ATOM 741 C C . GLN A 1 113 ? -7.260 22.322 -4.899 1.00 35.72 93 GLN A C 1
ATOM 742 O O . GLN A 1 113 ? -8.126 23.102 -5.315 1.00 36.35 93 GLN A O 1
ATOM 748 N N . GLU A 1 114 ? -6.154 22.041 -5.579 1.00 38.73 94 GLU A N 1
ATOM 749 C CA . GLU A 1 114 ? -5.864 22.703 -6.845 1.00 41.89 94 GLU A CA 1
ATOM 750 C C . GLU A 1 114 ? -5.887 21.869 -8.110 1.00 41.44 94 GLU A C 1
ATOM 751 O O . GLU A 1 114 ? -5.693 22.408 -9.194 1.00 47.14 94 GLU A O 1
ATOM 757 N N . LYS A 1 115 ? -6.112 20.569 -7.999 1.00 40.90 95 LYS A N 1
ATOM 758 C CA . LYS A 1 115 ? -6.137 19.742 -9.197 1.00 39.00 95 LYS A CA 1
ATOM 759 C C . LYS A 1 115 ? -7.509 19.763 -9.878 1.00 35.95 95 LYS A C 1
ATOM 760 O O . LYS A 1 115 ? -8.538 20.036 -9.243 1.00 29.30 95 LYS A O 1
ATOM 766 N N . ASN A 1 116 ? -7.513 19.512 -11.184 1.00 31.61 96 ASN A N 1
ATOM 767 C CA . ASN A 1 116 ? -8.757 19.453 -11.935 1.00 31.73 96 ASN A CA 1
ATOM 768 C C . ASN A 1 116 ? -9.498 18.217 -11.451 1.00 27.56 96 ASN A C 1
ATOM 769 O O . ASN A 1 116 ? -8.876 17.229 -11.047 1.00 26.08 96 ASN A O 1
ATOM 774 N N . LEU A 1 117 ? -10.825 18.265 -11.481 1.00 24.16 97 LEU A N 1
ATOM 775 C CA . LEU A 1 117 ? -11.607 17.099 -11.076 1.00 27.16 97 LEU A CA 1
ATOM 776 C C . LEU A 1 117 ? -12.332 16.524 -12.289 1.00 27.91 97 LEU A C 1
ATOM 777 O O . LEU A 1 117 ? -13.098 17.228 -12.961 1.00 26.36 97 LEU A O 1
ATOM 782 N N . TYR A 1 118 ? -12.091 15.250 -12.570 1.00 24.40 98 TYR A N 1
ATOM 783 C CA . TYR A 1 118 ? -12.737 14.589 -13.695 1.00 24.59 98 TYR A CA 1
ATOM 784 C C . TYR A 1 118 ? -13.883 13.690 -13.241 1.00 22.78 98 TYR A C 1
ATOM 785 O O . TYR A 1 118 ? -13.683 12.761 -12.453 1.00 22.76 98 TYR A O 1
ATOM 794 N N . ILE A 1 119 ? -15.092 13.983 -13.717 1.00 24.51 99 ILE A N 1
ATOM 795 C CA . ILE A 1 119 ? -16.270 13.166 -13.409 1.00 22.73 99 ILE A CA 1
ATOM 796 C C . ILE A 1 119 ? -16.182 12.095 -14.498 1.00 20.48 99 ILE A C 1
ATOM 797 O O . ILE A 1 119 ? -16.358 12.385 -15.667 1.00 22.49 99 ILE A O 1
ATOM 802 N N . VAL A 1 120 ? -15.929 10.847 -14.119 1.00 20.80 100 VAL A N 1
ATOM 803 C CA . VAL A 1 120 ? -15.686 9.829 -15.133 1.00 22.30 100 VAL A CA 1
ATOM 804 C C . VAL A 1 120 ? -16.731 8.786 -15.363 1.00 27.62 100 VAL A C 1
ATOM 805 O O . VAL A 1 120 ? -16.587 7.904 -16.229 1.00 25.64 100 VAL A O 1
ATOM 809 N N . GLY A 1 121 ? -17.805 8.818 -14.616 1.00 26.39 101 GLY A N 1
ATOM 810 C CA . GLY A 1 121 ? -18.693 7.761 -14.987 1.00 34.24 101 GLY A CA 1
ATOM 811 C C . GLY A 1 121 ? -19.749 7.340 -14.064 1.00 35.20 101 GLY A C 1
ATOM 812 O O . GLY A 1 121 ? -19.706 7.551 -12.858 1.00 34.43 101 GLY A O 1
ATOM 813 N N . GLY A 1 122 ? -20.666 6.655 -14.723 1.00 39.64 102 GLY A N 1
ATOM 814 C CA . GLY A 1 122 ? -21.852 6.164 -14.126 1.00 32.01 102 GLY A CA 1
ATOM 815 C C . GLY A 1 122 ? -22.850 7.216 -14.567 1.00 27.32 102 GLY A C 1
ATOM 816 O O . GLY A 1 122 ? -22.601 8.408 -14.372 1.00 21.06 102 GLY A O 1
ATOM 817 N N . LYS A 1 123 ? -23.943 6.799 -15.208 1.00 24.22 103 LYS A N 1
ATOM 818 C CA . LYS A 1 123 ? -25.005 7.715 -15.638 1.00 24.95 103 LYS A CA 1
ATOM 819 C C . LYS A 1 123 ? -25.466 8.617 -14.489 1.00 25.60 103 LYS A C 1
ATOM 820 O O . LYS A 1 123 ? -25.637 9.822 -14.674 1.00 28.48 103 LYS A O 1
ATOM 826 N N . GLN A 1 124 ? -25.693 8.038 -13.312 1.00 26.47 104 GLN A N 1
ATOM 827 C CA . GLN A 1 124 ? -26.144 8.812 -12.132 1.00 25.74 104 GLN A CA 1
ATOM 828 C C . GLN A 1 124 ? -25.104 9.867 -11.706 1.00 24.73 104 GLN A C 1
ATOM 829 O O . GLN A 1 124 ? -25.462 10.973 -11.314 1.00 23.72 104 GLN A O 1
ATOM 835 N N . ILE A 1 125 ? -23.823 9.518 -11.766 1.00 19.88 105 ILE A N 1
ATOM 836 C CA . ILE A 1 125 ? -22.779 10.455 -11.367 1.00 23.35 105 ILE A CA 1
ATOM 837 C C . ILE A 1 125 ? -22.663 11.607 -12.366 1.00 23.66 105 ILE A C 1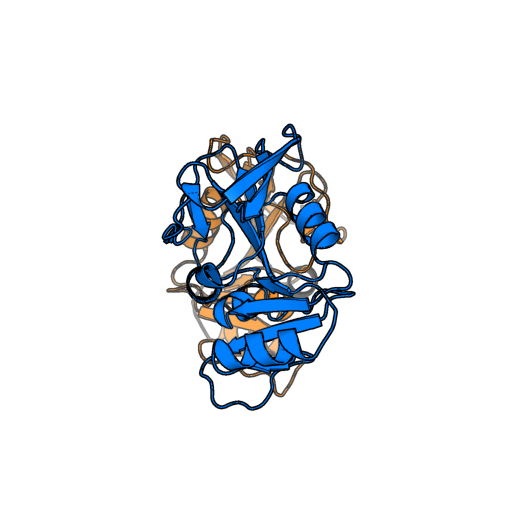
ATOM 838 O O . ILE A 1 125 ? -22.442 12.772 -11.971 1.00 24.76 105 ILE A O 1
ATOM 843 N N . PHE A 1 126 ? -22.796 11.290 -13.645 1.00 22.30 106 PHE A N 1
ATOM 844 C CA . PHE A 1 126 ? -22.727 12.310 -14.695 1.00 21.62 106 PHE A CA 1
ATOM 845 C C . PHE A 1 126 ? -23.880 13.278 -14.463 1.00 22.26 106 PHE A C 1
ATOM 846 O O . PHE A 1 126 ? -23.693 14.485 -14.460 1.00 22.36 106 PHE A O 1
ATOM 854 N N . GLN A 1 127 ? -25.077 12.732 -14.253 1.00 18.08 107 GLN A N 1
ATOM 855 C CA . GLN A 1 127 ? -26.243 13.563 -14.051 1.00 26.21 107 GLN A CA 1
ATOM 856 C C . GLN A 1 127 ? -26.082 14.473 -12.843 1.00 25.23 107 GLN A C 1
ATOM 857 O O . GLN A 1 127 ? -26.404 15.670 -12.893 1.00 29.52 107 GLN A O 1
ATOM 863 N N . ALA A 1 128 ? -25.561 13.919 -11.754 1.00 24.42 108 ALA A N 1
ATOM 864 C CA . ALA A 1 128 ? -25.363 14.678 -10.524 1.00 25.43 108 ALA A CA 1
ATOM 865 C C . ALA A 1 128 ? -24.407 15.854 -10.642 1.00 22.31 108 ALA A C 1
ATOM 866 O O . ALA A 1 128 ? -24.621 16.875 -9.999 1.00 22.87 108 ALA A O 1
ATOM 868 N N . PHE A 1 129 ? -23.356 15.741 -11.450 1.00 22.14 109 PHE A N 1
ATOM 869 C CA . PHE A 1 129 ? -22.413 16.853 -11.552 1.00 21.45 109 PHE A CA 1
ATOM 870 C C . PHE A 1 129 ? -22.587 17.768 -12.752 1.00 21.69 109 PHE A C 1
ATOM 871 O O . PHE A 1 129 ? -21.849 18.724 -12.907 1.00 24.10 109 PHE A O 1
ATOM 879 N N . GLU A 1 130 ? -23.569 17.502 -13.592 1.00 21.65 110 GLU A N 1
ATOM 880 C CA . GLU A 1 130 ? -23.755 18.340 -14.772 1.00 26.37 110 GLU A CA 1
ATOM 881 C C . GLU A 1 130 ? -23.881 19.850 -14.516 1.00 25.59 110 GLU A C 1
ATOM 882 O O . GLU A 1 130 ? -23.353 20.676 -15.264 1.00 27.08 110 GLU A O 1
ATOM 888 N N . PRO A 1 131 ? -24.562 20.235 -13.428 1.00 29.09 111 PRO A N 1
ATOM 889 C CA . PRO A 1 131 ? -24.708 21.664 -13.159 1.00 28.36 111 PRO A CA 1
ATOM 890 C C . PRO A 1 131 ? -23.437 22.383 -12.761 1.00 30.91 111 PRO A C 1
ATOM 891 O O . PRO A 1 131 ? -23.406 23.604 -12.777 1.00 35.01 111 PRO A O 1
ATOM 895 N N . TYR A 1 132 ? -22.382 21.639 -12.426 1.00 27.82 112 TYR A N 1
ATOM 896 C CA . TYR A 1 132 ? -21.131 22.249 -11.968 1.00 25.33 112 TYR A CA 1
ATOM 897 C C . TYR A 1 132 ? -19.985 22.084 -12.944 1.00 26.92 112 TYR A C 1
ATOM 898 O O . TYR A 1 132 ? -18.844 22.465 -12.673 1.00 25.91 112 TYR A O 1
ATOM 907 N N . LEU A 1 133 ? -20.286 21.513 -14.106 1.00 27.85 113 LEU A N 1
ATOM 908 C CA . LEU A 1 133 ? -19.244 21.283 -15.093 1.00 25.25 113 LEU A CA 1
ATOM 909 C C . LEU A 1 133 ? -18.703 22.544 -15.768 1.00 25.81 113 LEU A C 1
ATOM 910 O O . LEU A 1 133 ? -19.472 23.415 -16.157 1.00 23.96 113 LEU A O 1
ATOM 915 N N . ASP A 1 134 ? -17.381 22.625 -15.899 1.00 25.25 114 ASP A N 1
ATOM 916 C CA . ASP A 1 134 ? -16.715 23.750 -16.586 1.00 27.46 114 ASP A CA 1
ATOM 917 C C . ASP A 1 134 ? -16.428 23.334 -18.041 1.00 29.62 114 ASP A C 1
ATOM 918 O O . ASP A 1 134 ? -16.360 24.167 -18.961 1.00 26.67 114 ASP A O 1
ATOM 923 N N . GLU A 1 135 ? -16.252 22.035 -18.237 1.00 28.17 115 GLU A N 1
ATOM 924 C CA . GLU A 1 135 ? -15.949 21.521 -19.565 1.00 26.03 115 GLU A CA 1
ATOM 925 C C . GLU A 1 135 ? -16.356 20.069 -19.724 1.00 23.54 115 GLU A C 1
ATOM 926 O O . GLU A 1 135 ? -16.500 19.337 -18.740 1.00 24.57 115 GLU A O 1
ATOM 932 N N . VAL A 1 136 ? -16.565 19.659 -20.975 1.00 23.95 116 VAL A N 1
ATOM 933 C CA . VAL A 1 136 ? -16.877 18.261 -21.250 1.00 28.13 116 VAL A CA 1
ATOM 934 C C . VAL A 1 136 ? -15.898 17.799 -22.337 1.00 22.01 116 VAL A C 1
ATOM 935 O O . VAL A 1 136 ? -15.524 18.570 -23.226 1.00 26.06 116 VAL A O 1
ATOM 939 N N . ILE A 1 137 ? -15.468 16.551 -22.232 1.00 24.49 117 ILE A N 1
ATOM 940 C CA . ILE A 1 137 ? -14.588 15.935 -23.216 1.00 22.43 117 ILE A CA 1
ATOM 941 C C . ILE A 1 137 ? -15.343 14.662 -23.582 1.00 22.32 117 ILE A C 1
ATOM 942 O O . ILE A 1 137 ? -15.303 13.661 -22.857 1.00 23.47 117 ILE A O 1
ATOM 947 N N . VAL A 1 138 ? -16.047 14.724 -24.711 1.00 24.01 118 VAL A N 1
ATOM 948 C CA . VAL A 1 138 ? -16.906 13.627 -25.179 1.00 18.93 118 VAL A CA 1
ATOM 949 C C . VAL A 1 138 ? -16.374 12.875 -26.392 1.00 18.98 118 VAL A C 1
ATOM 950 O O . VAL A 1 138 ? -16.078 13.482 -27.444 1.00 20.38 118 VAL A O 1
ATOM 954 N N . THR A 1 139 ? -16.266 11.553 -26.282 1.00 15.85 119 THR A N 1
ATOM 955 C CA . THR A 1 139 ? -15.805 10.765 -27.421 1.00 20.07 119 THR A CA 1
ATOM 956 C C . THR A 1 139 ? -17.061 10.273 -28.112 1.00 23.46 119 THR A C 1
ATOM 957 O O . THR A 1 139 ? -17.923 9.673 -27.474 1.00 22.27 119 THR A O 1
ATOM 961 N N . HIS A 1 140 ? -17.163 10.553 -29.405 1.00 24.10 120 HIS A N 1
ATOM 962 C CA . HIS A 1 140 ? -18.309 10.139 -30.213 1.00 25.38 120 HIS A CA 1
ATOM 963 C C . HIS A 1 140 ? -17.914 8.906 -31.040 1.00 23.19 120 HIS A C 1
ATOM 964 O O . HIS A 1 140 ? -17.277 9.042 -32.094 1.00 23.29 120 HIS A O 1
ATOM 971 N N . ILE A 1 141 ? -18.288 7.716 -30.580 1.00 23.45 121 ILE A N 1
ATOM 972 C CA . ILE A 1 141 ? -17.944 6.473 -31.287 1.00 23.54 121 ILE A CA 1
ATOM 973 C C . ILE A 1 141 ? -18.909 6.329 -32.429 1.00 23.49 121 ILE A C 1
ATOM 974 O O . ILE A 1 141 ? -20.125 6.270 -32.229 1.00 23.83 121 ILE A O 1
ATOM 979 N N . HIS A 1 142 ? -18.374 6.316 -33.647 1.00 24.30 122 HIS A N 1
ATOM 980 C CA . HIS A 1 142 ? -19.237 6.233 -34.819 1.00 28.28 122 HIS A CA 1
ATOM 981 C C . HIS A 1 142 ? -19.690 4.816 -35.102 1.00 27.08 122 HIS A C 1
ATOM 982 O O . HIS A 1 142 ? -19.219 4.157 -36.035 1.00 26.41 122 HIS A O 1
ATOM 989 N N . ALA A 1 143 ? -20.630 4.361 -34.275 1.00 26.19 123 ALA A N 1
ATOM 990 C CA . ALA A 1 143 ? -21.193 3.024 -34.401 1.00 26.42 123 ALA A CA 1
ATOM 991 C C . ALA A 1 143 ? -22.482 2.898 -33.596 1.00 26.70 123 ALA A C 1
ATOM 992 O O . ALA A 1 143 ? -22.779 3.750 -32.765 1.00 24.89 123 ALA A O 1
ATOM 994 N N . ARG A 1 144 ? -23.260 1.851 -33.850 1.00 24.98 124 ARG A N 1
ATOM 995 C CA . ARG A 1 144 ? -24.463 1.634 -33.042 1.00 27.76 124 ARG A CA 1
ATOM 996 C C . ARG A 1 144 ? -24.364 0.260 -32.392 1.00 21.55 124 ARG A C 1
ATOM 997 O O . ARG A 1 144 ? -24.289 -0.756 -33.074 1.00 24.38 124 ARG A O 1
ATOM 1005 N N . VAL A 1 145 ? -24.343 0.242 -31.063 1.00 21.41 125 VAL A N 1
ATOM 1006 C CA . VAL A 1 145 ? -24.244 -1.001 -30.300 1.00 20.50 125 VAL A CA 1
ATOM 1007 C C . VAL A 1 145 ? -25.416 -1.083 -29.340 1.00 20.40 125 VAL A C 1
ATOM 1008 O O . VAL A 1 145 ? -26.140 -0.114 -29.161 1.00 26.20 125 VAL A O 1
ATOM 1012 N N . GLU A 1 146 ? -25.601 -2.240 -28.708 1.00 23.89 126 GLU A N 1
ATOM 1013 C CA . GLU A 1 146 ? -26.696 -2.404 -27.776 1.00 23.56 126 GLU A CA 1
ATOM 1014 C C . GLU A 1 146 ? -26.321 -1.965 -26.354 1.00 24.11 126 GLU A C 1
ATOM 1015 O O . GLU A 1 146 ? -25.364 -2.482 -25.766 1.00 24.39 126 GLU A O 1
ATOM 1021 N N . GLY A 1 147 ? -27.084 -1.007 -25.828 1.00 21.31 127 GLY A N 1
ATOM 1022 C CA . GLY A 1 147 ? -26.849 -0.492 -24.491 1.00 26.87 127 GLY A CA 1
ATOM 1023 C C . GLY A 1 147 ? -28.115 -0.498 -23.639 1.00 25.39 127 GLY A C 1
ATOM 1024 O O . GLY A 1 147 ? -29.224 -0.552 -24.170 1.00 26.68 127 GLY A O 1
ATOM 1025 N N . ASP A 1 148 ? -27.959 -0.486 -22.314 1.00 24.01 128 ASP A N 1
ATOM 1026 C CA . ASP A 1 148 ? -29.094 -0.470 -21.386 1.00 26.01 128 ASP A CA 1
ATOM 1027 C C . ASP A 1 148 ? -28.956 0.791 -20.533 1.00 29.43 128 ASP A C 1
ATOM 1028 O O . ASP A 1 148 ? -29.789 1.067 -19.657 1.00 24.09 128 ASP A O 1
ATOM 1033 N N . THR A 1 149 ? -27.892 1.558 -20.809 1.00 26.59 129 THR A N 1
ATOM 1034 C CA . THR A 1 149 ? -27.597 2.804 -20.090 1.00 26.20 129 THR A CA 1
ATOM 1035 C C . THR A 1 149 ? -27.185 3.882 -21.104 1.00 26.17 129 THR A C 1
ATOM 1036 O O . THR A 1 149 ? -26.266 3.682 -21.901 1.00 22.10 129 THR A O 1
ATOM 1040 N N . TYR A 1 150 ? -27.867 5.023 -21.033 1.00 25.96 130 TYR A N 1
ATOM 1041 C CA . TYR A 1 150 ? -27.642 6.145 -21.929 1.00 23.44 130 TYR A CA 1
ATOM 1042 C C . TYR A 1 150 ? -27.127 7.357 -21.177 1.00 26.45 130 TYR A C 1
ATOM 1043 O O . TYR A 1 150 ? -27.422 7.544 -19.994 1.00 24.91 130 TYR A O 1
ATOM 1052 N N . PHE A 1 151 ? -26.346 8.188 -21.857 1.00 23.18 131 PHE A N 1
ATOM 1053 C CA . PHE A 1 151 ? -25.837 9.376 -21.205 1.00 24.25 131 PHE A CA 1
ATOM 1054 C C . PHE A 1 151 ? -27.040 10.262 -20.839 1.00 27.17 131 PHE A C 1
ATOM 1055 O O . PHE A 1 151 ? -27.942 10.466 -21.660 1.00 24.20 131 PHE A O 1
ATOM 1063 N N . PRO A 1 152 ? -27.094 10.764 -19.592 1.00 28.63 132 PRO A N 1
ATOM 1064 C CA . PRO A 1 152 ? -28.196 11.627 -19.146 1.00 31.74 132 PRO A CA 1
ATOM 1065 C C . PRO A 1 152 ? -27.974 12.993 -19.764 1.00 34.86 132 PRO A C 1
ATOM 1066 O O . PRO A 1 152 ? -27.252 13.817 -19.207 1.00 35.47 132 PRO A O 1
ATOM 1070 N N . ALA A 1 153 ? -28.592 13.223 -20.922 1.00 32.38 133 ALA A N 1
A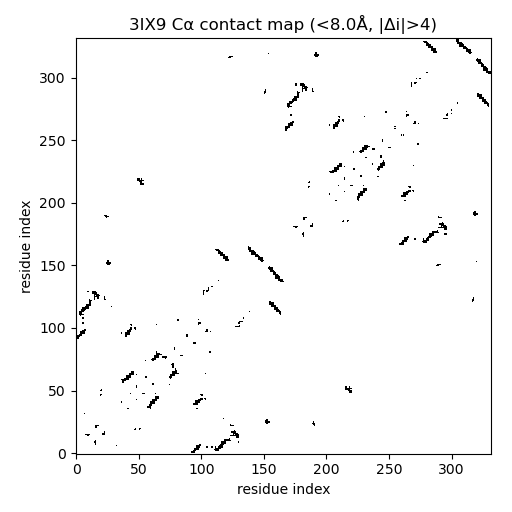TOM 1071 C CA . ALA A 1 153 ? -28.428 14.471 -21.640 1.00 35.07 133 ALA A CA 1
ATOM 1072 C C . ALA A 1 153 ? -29.449 15.519 -21.208 1.00 40.08 133 ALA A C 1
ATOM 1073 O O . ALA A 1 153 ? -30.425 15.770 -21.918 1.00 40.32 133 ALA A O 1
ATOM 1075 N N . GLU A 1 154 ? -29.230 16.108 -20.032 1.00 43.55 134 GLU A N 1
ATOM 1076 C CA . GLU A 1 154 ? -30.107 17.149 -19.496 1.00 48.41 134 GLU A CA 1
ATOM 1077 C C . GLU A 1 154 ? -29.308 18.449 -19.479 1.00 50.57 134 GLU A C 1
ATOM 1078 O O . GLU A 1 154 ? -29.498 19.325 -18.626 1.00 52.01 134 GLU A O 1
ATOM 1084 N N . PHE A 1 155 ? -28.411 18.557 -20.448 1.00 48.01 135 PHE A N 1
ATOM 1085 C CA . PHE A 1 155 ? -27.553 19.712 -20.579 1.00 48.26 135 PHE A CA 1
ATOM 1086 C C . PHE A 1 155 ? -28.105 20.694 -21.582 1.00 48.85 135 PHE A C 1
ATOM 1087 O O . PHE A 1 155 ? -28.580 20.295 -22.641 1.00 52.40 135 PHE A O 1
ATOM 1095 N N . ASP A 1 156 ? -28.057 21.978 -21.249 1.00 46.03 136 ASP A N 1
ATOM 1096 C CA . ASP A 1 156 ? -28.491 22.979 -22.208 1.00 46.32 136 ASP A CA 1
ATOM 1097 C C . ASP A 1 156 ? -27.231 23.154 -23.059 1.00 47.29 136 ASP A C 1
ATOM 1098 O O . ASP A 1 156 ? -26.385 23.999 -22.749 1.00 45.16 136 ASP A O 1
ATOM 1103 N N . LEU A 1 157 ? -27.094 22.326 -24.100 1.00 47.27 137 LEU A N 1
ATOM 1104 C CA . LEU A 1 157 ? -25.928 22.367 -24.995 1.00 48.34 137 LEU A CA 1
ATOM 1105 C C . LEU A 1 157 ? -25.555 23.798 -25.362 1.00 49.60 137 LEU A C 1
ATOM 1106 O O . LEU A 1 157 ? -24.375 24.119 -25.487 1.00 51.69 137 LEU A O 1
ATOM 1111 N N . SER A 1 158 ? -26.562 24.653 -25.534 1.00 47.64 138 SER A N 1
ATOM 1112 C CA . SER A 1 158 ? -26.331 26.056 -25.861 1.00 47.88 138 SER A CA 1
ATOM 1113 C C . SER A 1 158 ? -25.370 26.747 -24.877 1.00 47.02 138 SER A C 1
ATOM 1114 O O . SER A 1 158 ? -24.808 27.805 -25.181 1.00 46.10 138 SER A O 1
ATOM 1117 N N . LEU A 1 159 ? -25.195 26.151 -23.697 1.00 47.31 139 LEU A N 1
ATOM 1118 C CA . LEU A 1 159 ? -24.320 26.705 -22.653 1.00 46.48 139 LEU A CA 1
ATOM 1119 C C . LEU A 1 159 ? -22.827 26.453 -22.894 1.00 42.68 139 LEU A C 1
ATOM 1120 O O . LEU A 1 159 ? -21.977 27.135 -22.318 1.00 39.08 139 LEU A O 1
ATOM 1125 N N . PHE A 1 160 ? -22.531 25.483 -23.753 1.00 41.52 140 PHE A N 1
ATOM 1126 C CA . PHE A 1 160 ? -21.162 25.111 -24.079 1.00 40.96 140 PHE A CA 1
ATOM 1127 C C . PHE A 1 160 ? -20.764 25.422 -25.522 1.00 39.71 140 PHE A C 1
ATOM 1128 O O . PHE A 1 160 ? -21.609 25.533 -26.415 1.00 38.75 140 PHE A O 1
ATOM 1136 N N . GLU A 1 161 ? -19.466 25.594 -25.741 1.00 36.89 141 GLU A N 1
ATOM 1137 C CA . GLU A 1 161 ? -18.956 25.856 -27.081 1.00 36.72 141 GLU A CA 1
ATOM 1138 C C . GLU A 1 161 ? -17.860 24.839 -27.384 1.00 36.03 141 GLU A C 1
ATOM 1139 O O . GLU A 1 161 ? -16.968 24.597 -26.559 1.00 31.38 141 GLU A O 1
ATOM 1145 N N . THR A 1 162 ? -17.935 24.227 -28.559 1.00 33.21 142 THR A N 1
ATOM 1146 C CA . THR A 1 162 ? -16.932 23.239 -28.952 1.00 32.84 142 THR A CA 1
ATOM 1147 C C . THR A 1 162 ? -15.645 23.967 -29.333 1.00 31.80 142 THR A C 1
ATOM 1148 O O . THR A 1 162 ? -15.610 24.689 -30.314 1.00 30.90 142 THR A O 1
ATOM 1152 N N . VAL A 1 163 ? -14.589 23.759 -28.559 1.00 30.46 143 VAL A N 1
ATOM 1153 C CA . VAL A 1 163 ? -13.330 24.417 -28.829 1.00 30.77 143 VAL A CA 1
ATOM 1154 C C . VAL A 1 163 ? -12.608 23.667 -29.930 1.00 31.33 143 VAL A C 1
ATOM 1155 O O . VAL A 1 163 ? -11.878 24.261 -30.737 1.00 27.03 143 VAL A O 1
ATOM 1159 N N . SER A 1 164 ? -12.826 22.357 -29.963 1.00 27.49 144 SER A N 1
ATOM 1160 C CA . SER A 1 164 ? -12.203 21.522 -30.974 1.00 32.18 144 SER A CA 1
ATOM 1161 C C . SER A 1 164 ? -12.565 20.047 -30.851 1.00 32.64 144 SER A C 1
ATOM 1162 O O . SER A 1 164 ? -13.050 19.587 -29.817 1.00 30.07 144 SER A O 1
ATOM 1165 N N . SER A 1 165 ? -12.325 19.304 -31.925 1.00 31.48 145 SER A N 1
ATOM 1166 C CA . SER A 1 165 ? -12.571 17.875 -31.920 1.00 28.39 145 SER A CA 1
ATOM 1167 C C . SER A 1 165 ? -11.631 17.268 -32.956 1.00 27.46 145 SER A C 1
ATOM 1168 O O . SER A 1 165 ? -11.375 17.874 -33.988 1.00 28.19 145 SER A O 1
ATOM 1171 N N . LYS A 1 166 ? -11.101 16.084 -32.651 1.00 26.30 146 LYS A N 1
ATOM 1172 C CA . LYS A 1 166 ? -10.185 15.363 -33.533 1.00 30.84 146 LYS A CA 1
ATOM 1173 C C . LYS A 1 166 ? -10.722 13.986 -33.841 1.00 30.19 146 LYS A C 1
ATOM 1174 O O . LYS A 1 166 ? -11.376 13.363 -33.002 1.00 28.59 146 LYS A O 1
ATOM 1180 N N . PHE A 1 167 ? -10.389 13.501 -35.034 1.00 30.65 147 PHE A N 1
ATOM 1181 C CA . PHE A 1 167 ? -10.836 12.203 -35.502 1.00 31.48 147 PHE A CA 1
ATOM 1182 C C . PHE A 1 167 ? -9.781 11.097 -35.374 1.00 32.28 147 PHE A C 1
ATOM 1183 O O . PHE A 1 167 ? -8.583 11.327 -35.575 1.00 29.73 147 PHE A O 1
ATOM 1191 N N . TYR A 1 168 ? -10.230 9.894 -35.037 1.00 27.62 148 TYR A N 1
ATOM 1192 C CA . TYR A 1 168 ? -9.327 8.751 -34.921 1.00 27.42 148 TYR A CA 1
ATOM 1193 C C . TYR A 1 168 ? -9.858 7.660 -35.837 1.00 29.79 148 TYR A C 1
ATOM 1194 O O . TYR A 1 168 ? -10.892 7.057 -35.566 1.00 24.75 148 TYR A O 1
ATOM 1203 N N . THR A 1 169 ? -9.167 7.423 -36.943 1.00 27.84 149 THR A N 1
ATOM 1204 C CA . THR A 1 169 ? -9.605 6.415 -37.900 1.00 31.46 149 THR A CA 1
ATOM 1205 C C . THR A 1 169 ? -9.456 4.991 -37.349 1.00 30.26 149 THR A C 1
ATOM 1206 O O . THR A 1 169 ? -8.489 4.671 -36.655 1.00 26.90 149 THR A O 1
ATOM 1210 N N . LYS A 1 170 ? -10.418 4.134 -37.661 1.00 27.12 150 LYS A N 1
ATOM 1211 C CA . LYS A 1 170 ? -10.394 2.766 -37.168 1.00 28.87 150 LYS A CA 1
ATOM 1212 C C . LYS A 1 170 ? -9.252 1.934 -37.743 1.00 28.81 150 LYS A C 1
ATOM 1213 O O . LYS A 1 170 ? -8.758 2.192 -38.850 1.00 27.82 150 LYS A O 1
ATOM 1219 N N . ASP A 1 171 ? -8.822 0.966 -36.956 1.00 28.40 151 ASP A N 1
ATOM 1220 C CA . ASP A 1 171 ? -7.780 0.038 -37.348 1.00 28.75 151 ASP A CA 1
ATOM 1221 C C . ASP A 1 171 ? -8.078 -1.307 -36.701 1.00 31.62 151 ASP A C 1
ATOM 1222 O O . ASP A 1 171 ? -9.118 -1.485 -36.054 1.00 25.88 151 ASP A O 1
ATOM 1227 N N . GLU A 1 172 ? -7.162 -2.254 -36.891 1.00 33.06 152 GLU A N 1
ATOM 1228 C CA . GLU A 1 172 ? -7.294 -3.605 -36.360 1.00 32.64 152 GLU A CA 1
ATOM 1229 C C . GLU A 1 172 ? -7.709 -3.635 -34.895 1.00 30.59 152 GLU A C 1
ATOM 1230 O O . GLU A 1 172 ? -8.695 -4.281 -34.540 1.00 26.30 152 GLU A O 1
ATOM 1236 N N . LYS A 1 173 ? -6.970 -2.927 -34.038 1.00 27.59 153 LYS A N 1
ATOM 1237 C CA . LYS A 1 173 ? -7.272 -2.939 -32.607 1.00 27.41 153 LYS A CA 1
ATOM 1238 C C . LYS A 1 173 ? -8.399 -2.017 -32.128 1.00 30.03 153 LYS A C 1
ATOM 1239 O O . LYS A 1 173 ? -8.889 -2.169 -31.006 1.00 26.44 153 LYS A O 1
ATOM 1245 N N . ASN A 1 174 ? -8.804 -1.064 -32.976 1.00 23.54 154 ASN A N 1
ATOM 1246 C CA . ASN A 1 174 ? -9.861 -0.109 -32.654 1.00 24.81 154 ASN A CA 1
ATOM 1247 C C . ASN A 1 174 ? -10.826 -0.112 -33.832 1.00 22.14 154 ASN A C 1
ATOM 1248 O O . ASN A 1 174 ? -10.784 0.787 -34.667 1.00 19.80 154 ASN A O 1
ATOM 1253 N N . PRO A 1 175 ? -11.703 -1.126 -33.917 1.00 24.46 155 PRO A N 1
ATOM 1254 C CA . PRO A 1 175 ? -12.702 -1.369 -34.957 1.00 23.80 155 PRO A CA 1
ATOM 1255 C C . PRO A 1 175 ? -13.735 -0.294 -35.299 1.00 22.02 155 PRO A C 1
ATOM 1256 O O . PRO A 1 175 ? -14.454 -0.452 -36.276 1.00 23.60 155 PRO A O 1
ATOM 1260 N N . TYR A 1 176 ? -13.825 0.760 -34.498 1.00 20.47 156 TYR A N 1
ATOM 1261 C CA . TYR A 1 176 ? -14.784 1.841 -34.775 1.00 23.27 156 TYR A CA 1
ATOM 1262 C C . TYR A 1 176 ? -14.089 3.204 -34.878 1.00 24.31 156 TYR A C 1
ATOM 1263 O O . TYR A 1 176 ? -13.156 3.499 -34.111 1.00 26.11 156 TYR A O 1
ATOM 1272 N N . ASP A 1 177 ? -14.512 4.035 -35.820 1.00 22.01 157 ASP A N 1
ATOM 1273 C CA . ASP A 1 177 ? -13.929 5.379 -35.899 1.00 26.25 157 ASP A CA 1
ATOM 1274 C C . ASP A 1 177 ? -14.563 6.129 -34.713 1.00 25.69 157 ASP A C 1
ATOM 1275 O O . ASP A 1 177 ? -15.676 5.796 -34.281 1.00 26.03 157 ASP A O 1
ATOM 1280 N N . PHE A 1 178 ? -13.853 7.120 -34.184 1.00 24.39 158 PHE A N 1
ATOM 1281 C CA . PHE A 1 178 ? -14.401 7.934 -33.106 1.00 24.61 158 PHE A CA 1
ATOM 1282 C C . PHE A 1 178 ? -13.810 9.344 -33.133 1.00 26.64 158 PHE A C 1
ATOM 1283 O O . PHE A 1 178 ? -12.706 9.561 -33.633 1.00 25.17 158 PHE A O 1
ATOM 1291 N N . THR A 1 179 ? -14.589 10.313 -32.650 1.00 22.07 159 THR A N 1
ATOM 1292 C CA . THR A 1 179 ? -14.167 11.703 -32.608 1.00 24.64 159 THR A CA 1
ATOM 1293 C C . THR A 1 179 ? -14.192 12.163 -31.159 1.00 23.30 159 THR A C 1
ATOM 1294 O O . THR A 1 179 ? -15.138 11.868 -30.434 1.00 23.63 159 THR A O 1
ATOM 1298 N N . ILE A 1 180 ? -13.144 12.859 -30.729 1.00 23.32 160 ILE A N 1
ATOM 1299 C CA . ILE A 1 180 ? -13.081 13.362 -29.364 1.00 21.95 160 ILE A CA 1
ATOM 1300 C C . ILE A 1 180 ? -13.321 14.863 -29.434 1.00 25.04 160 ILE A C 1
ATOM 1301 O O . ILE A 1 180 ? -12.549 15.599 -30.055 1.00 22.55 160 ILE A O 1
ATOM 1306 N N . GLN A 1 181 ? -14.397 15.314 -28.790 1.00 25.62 161 GLN A N 1
ATOM 1307 C CA . GLN A 1 181 ? -14.756 16.725 -28.814 1.00 21.17 161 GLN A CA 1
ATOM 1308 C C . GLN A 1 181 ? -14.589 17.394 -27.467 1.00 23.47 161 GLN A C 1
ATOM 1309 O O . GLN A 1 181 ? -15.090 16.904 -26.452 1.00 22.58 161 GLN A O 1
ATOM 1315 N N . TYR A 1 182 ? -13.868 18.518 -27.477 1.00 27.67 162 TYR A N 1
ATOM 1316 C CA . TYR A 1 182 ? -13.641 19.335 -26.281 1.00 25.68 162 TYR A CA 1
ATOM 1317 C C . TYR A 1 182 ? -14.597 20.543 -26.303 1.00 29.03 162 TYR A C 1
ATOM 1318 O O . TYR A 1 182 ? -14.587 21.357 -27.242 1.00 23.00 162 TYR A O 1
ATOM 1327 N N . ARG A 1 183 ? -15.428 20.651 -25.266 1.00 27.11 163 ARG A N 1
ATOM 1328 C CA . ARG A 1 183 ? -16.379 21.745 -25.174 1.00 27.07 163 ARG A CA 1
ATOM 1329 C C . ARG A 1 183 ? -16.276 22.478 -23.834 1.00 28.33 163 ARG A C 1
ATOM 1330 O O . ARG A 1 183 ? -16.258 21.846 -22.770 1.00 24.49 163 ARG A O 1
ATOM 1338 N N . LYS A 1 184 ? -16.218 23.808 -23.885 1.00 29.68 164 LYS A N 1
ATOM 1339 C CA . LYS A 1 184 ? -16.134 24.627 -22.670 1.00 33.49 164 LYS A CA 1
ATOM 1340 C C . LYS A 1 184 ? -17.415 25.428 -22.438 1.00 32.44 164 LYS A C 1
ATOM 1341 O O . LYS A 1 184 ? -18.142 25.739 -23.377 1.00 35.65 164 LYS A O 1
ATOM 1347 N N . ARG A 1 185 ? -17.696 25.744 -21.175 1.00 37.42 165 ARG A N 1
ATOM 1348 C CA . ARG A 1 185 ? -18.882 26.524 -20.834 1.00 38.55 165 ARG A CA 1
ATOM 1349 C C . ARG A 1 185 ? -18.611 27.966 -21.262 1.00 41.80 165 ARG A C 1
ATOM 1350 O O . ARG A 1 185 ? -17.627 28.570 -20.836 1.00 43.65 165 ARG A O 1
ATOM 1358 N N . LYS A 1 186 ? -19.473 28.513 -22.114 1.00 44.95 166 LYS A N 1
ATOM 1359 C CA . LYS A 1 186 ? -19.293 29.878 -22.620 1.00 46.29 166 LYS A CA 1
ATOM 1360 C C . LYS A 1 186 ? -19.737 30.950 -21.633 1.00 48.14 166 LYS A C 1
ATOM 1361 O O . LYS A 1 186 ? -20.009 30.663 -20.467 1.00 44.52 166 LYS A O 1
ATOM 1367 N N . GLU A 1 187 ? -19.800 32.188 -22.117 1.00 53.66 167 GLU A N 1
ATOM 1368 C CA . GLU A 1 187 ? -20.212 33.342 -21.316 1.00 54.94 167 GLU A CA 1
ATOM 1369 C C . GLU A 1 187 ? -19.390 33.389 -20.035 1.00 56.83 167 GLU A C 1
ATOM 1370 O O . GLU A 1 187 ? -18.297 33.999 -20.062 1.00 56.99 167 GLU A O 1
ATOM 1376 N N . THR B 1 22 ? -22.066 -39.027 -19.531 1.00 44.72 2 THR B N 1
ATOM 1377 C CA . THR B 1 22 ? -22.722 -37.721 -19.835 1.00 48.63 2 THR B CA 1
ATOM 1378 C C . THR B 1 22 ? -21.998 -36.523 -19.203 1.00 47.53 2 THR B C 1
ATOM 1379 O O . THR B 1 22 ? -21.775 -35.496 -19.867 1.00 47.41 2 THR B O 1
ATOM 1381 N N . LYS B 1 23 ? -21.634 -36.655 -17.928 1.00 44.30 3 LYS B N 1
ATOM 1382 C CA . LYS B 1 23 ? -20.957 -35.579 -17.202 1.00 42.47 3 LYS B CA 1
ATOM 1383 C C . LYS B 1 23 ? -19.518 -35.388 -17.662 1.00 39.03 3 LYS B C 1
ATOM 1384 O O . LYS B 1 23 ? -18.794 -36.353 -17.912 1.00 36.06 3 LYS B O 1
ATOM 1390 N N . LYS B 1 24 ? -19.092 -34.137 -17.782 1.00 36.55 4 LYS B N 1
ATOM 1391 C CA . LYS B 1 24 ? -17.717 -33.891 -18.181 1.00 33.21 4 LYS B CA 1
ATOM 1392 C C . LYS B 1 24 ? -17.177 -32.543 -17.751 1.00 26.76 4 LYS B C 1
ATOM 1393 O O . LYS B 1 24 ? -17.930 -31.648 -17.398 1.00 25.45 4 LYS B O 1
ATOM 1399 N N . ILE B 1 25 ? -15.857 -32.422 -17.767 1.00 27.84 5 ILE B N 1
ATOM 1400 C CA . ILE B 1 25 ? -15.225 -31.163 -17.413 1.00 25.09 5 ILE B CA 1
ATOM 1401 C C . ILE B 1 25 ? -14.767 -30.607 -18.741 1.00 29.10 5 ILE B C 1
ATOM 1402 O O . ILE B 1 25 ? -14.016 -31.244 -19.473 1.00 28.54 5 ILE B O 1
ATOM 1407 N N . VAL B 1 26 ? -15.234 -29.414 -19.054 1.00 28.85 6 VAL B N 1
ATOM 1408 C CA . VAL B 1 26 ? -14.937 -28.776 -20.324 1.00 26.52 6 VAL B CA 1
ATOM 1409 C C . VAL B 1 26 ? -14.271 -27.441 -20.146 1.00 24.21 6 VAL B C 1
ATOM 1410 O O . VAL B 1 26 ? -14.744 -26.606 -19.356 1.00 22.57 6 VAL B O 1
ATOM 1414 N N . ALA B 1 27 ? -13.180 -27.210 -20.861 1.00 24.48 7 ALA B N 1
ATOM 1415 C CA . ALA B 1 27 ? -12.527 -25.895 -20.790 1.00 21.73 7 ALA B CA 1
ATOM 1416 C C . ALA B 1 27 ? -13.083 -25.085 -21.969 1.00 20.54 7 ALA B C 1
ATOM 1417 O O . ALA B 1 27 ? -13.285 -25.606 -23.060 1.00 27.21 7 ALA B O 1
ATOM 1419 N N . ILE B 1 28 ? -13.347 -23.818 -21.736 1.00 22.41 8 ILE B N 1
ATOM 1420 C CA . ILE B 1 28 ? -13.877 -22.975 -22.785 1.00 21.19 8 ILE B CA 1
ATOM 1421 C C . ILE B 1 28 ? -13.200 -21.630 -22.728 1.00 21.04 8 ILE B C 1
ATOM 1422 O O . ILE B 1 28 ? -13.074 -21.043 -21.663 1.00 24.85 8 ILE B O 1
ATOM 1427 N N . TRP B 1 29 ? -12.731 -21.146 -23.875 1.00 19.62 9 TRP B N 1
ATOM 1428 C CA . TRP B 1 29 ? -12.070 -19.861 -23.884 1.00 21.12 9 TRP B CA 1
ATOM 1429 C C . TRP B 1 29 ? -12.121 -19.263 -25.264 1.00 23.31 9 TRP B C 1
ATOM 1430 O O . TRP B 1 29 ? -12.518 -19.928 -26.223 1.00 24.93 9 TRP B O 1
ATOM 1441 N N . ALA B 1 30 ? -11.752 -17.986 -25.359 1.00 21.37 10 ALA B N 1
ATOM 1442 C CA . ALA B 1 30 ? -11.683 -17.316 -26.658 1.00 20.91 10 ALA B CA 1
ATOM 1443 C C . ALA B 1 30 ? -10.282 -16.731 -26.755 1.00 20.50 10 ALA B C 1
ATOM 1444 O O . ALA B 1 30 ? -9.753 -16.247 -25.756 1.00 21.52 10 ALA B O 1
ATOM 1446 N N . GLN B 1 31 ? -9.687 -16.749 -27.940 1.00 21.38 11 GLN B N 1
ATOM 1447 C CA . GLN B 1 31 ? -8.340 -16.195 -28.121 1.00 20.76 11 GLN B CA 1
ATOM 1448 C C . GLN B 1 31 ? -8.170 -15.560 -29.473 1.00 21.80 11 GLN B C 1
ATOM 1449 O O . GLN B 1 31 ? -8.859 -15.923 -30.409 1.00 20.21 11 GLN B O 1
ATOM 1455 N N . ASP B 1 32 ? -7.250 -14.595 -29.575 1.00 23.09 12 ASP B N 1
ATOM 1456 C CA . ASP B 1 32 ? -7.005 -13.987 -30.875 1.00 23.21 12 ASP B CA 1
ATOM 1457 C C . ASP B 1 32 ? -6.074 -14.906 -31.692 1.00 24.07 12 ASP B C 1
ATOM 1458 O O . ASP B 1 32 ? -5.792 -16.027 -31.273 1.00 23.27 12 ASP B O 1
ATOM 1463 N N . GLU B 1 33 ? -5.641 -14.452 -32.861 1.00 20.92 13 GLU B N 1
ATOM 1464 C CA . GLU B 1 33 ? -4.799 -15.254 -33.758 1.00 28.70 13 GLU B CA 1
ATOM 1465 C C . GLU B 1 33 ? -3.485 -15.721 -33.140 1.00 25.99 13 GLU B C 1
ATOM 1466 O O . GLU B 1 33 ? -2.961 -16.777 -33.519 1.00 28.93 13 GLU B O 1
ATOM 1472 N N . GLU B 1 34 ? -2.976 -14.961 -32.179 1.00 22.61 14 GLU B N 1
ATOM 1473 C CA . GLU B 1 34 ? -1.713 -15.302 -31.528 1.00 24.51 14 GLU B CA 1
ATOM 1474 C C . GLU B 1 34 ? -1.831 -15.939 -30.152 1.00 25.01 14 GLU B C 1
ATOM 1475 O O . GLU B 1 34 ? -0.818 -16.161 -29.473 1.00 25.24 14 GLU B O 1
ATOM 1481 N N . GLY B 1 35 ? -3.055 -16.231 -29.718 1.00 21.33 15 GLY B N 1
ATOM 1482 C CA . GLY B 1 35 ? -3.233 -16.836 -28.407 1.00 18.55 15 GLY B CA 1
ATOM 1483 C C . GLY B 1 35 ? -3.553 -15.850 -27.301 1.00 19.82 15 GLY B C 1
ATOM 1484 O O . GLY B 1 35 ? -3.545 -16.224 -26.139 1.00 21.10 15 GLY B O 1
ATOM 1485 N N . VAL B 1 36 ? -3.819 -14.592 -27.646 1.00 21.65 16 VAL B N 1
ATOM 1486 C CA . VAL B 1 36 ? -4.106 -13.593 -26.624 1.00 21.16 16 VAL B CA 1
ATOM 1487 C C . VAL B 1 36 ? -5.472 -13.858 -26.019 1.00 23.59 16 VAL B C 1
ATOM 1488 O O . VAL B 1 36 ? -6.451 -14.067 -26.742 1.00 24.00 16 VAL B O 1
ATOM 1492 N N . ILE B 1 37 ? -5.545 -13.867 -24.684 1.00 23.19 17 ILE B N 1
ATOM 1493 C CA . ILE B 1 37 ? -6.820 -14.067 -24.017 1.00 23.54 17 ILE B CA 1
ATOM 1494 C C . ILE B 1 37 ? -7.162 -12.947 -23.053 1.00 23.64 17 ILE B C 1
ATOM 1495 O O . ILE B 1 37 ? -8.325 -12.816 -22.671 1.00 23.68 17 ILE B O 1
ATOM 1500 N N . GLY B 1 38 ? -6.165 -12.147 -22.650 1.00 21.97 18 GLY B N 1
ATOM 1501 C CA . GLY B 1 38 ? -6.440 -11.071 -21.715 1.00 22.73 18 GLY B CA 1
ATOM 1502 C C . GLY B 1 38 ? -5.531 -9.853 -21.713 1.00 24.09 18 GLY B C 1
ATOM 1503 O O . GLY B 1 38 ? -4.397 -9.884 -22.219 1.00 22.06 18 GLY B O 1
ATOM 1504 N N . LYS B 1 39 ? -6.040 -8.771 -21.133 1.00 20.07 19 LYS B N 1
ATOM 1505 C CA . LYS B 1 39 ? -5.284 -7.511 -21.019 1.00 23.85 19 LYS B CA 1
ATOM 1506 C C . LYS B 1 39 ? -5.896 -6.740 -19.846 1.00 24.96 19 LYS B C 1
ATOM 1507 O O . LYS B 1 39 ? -7.121 -6.586 -19.776 1.00 25.37 19 LYS B O 1
ATOM 1513 N N . ASP B 1 40 ? -5.051 -6.280 -18.930 1.00 19.22 20 ASP B N 1
ATOM 1514 C CA . ASP B 1 40 ? -5.523 -5.534 -17.769 1.00 22.98 20 ASP B CA 1
ATOM 1515 C C . ASP B 1 40 ? -6.704 -6.188 -17.046 1.00 27.67 20 ASP B C 1
ATOM 1516 O O . ASP B 1 40 ? -7.698 -5.521 -16.718 1.00 24.66 20 ASP B O 1
ATOM 1521 N N . ASN B 1 41 ? -6.591 -7.486 -16.797 1.00 25.46 21 ASN B N 1
ATOM 1522 C CA . ASN B 1 41 ? -7.637 -8.229 -16.106 1.00 29.26 21 ASN B CA 1
ATOM 1523 C C . ASN B 1 41 ? -9.003 -8.237 -16.799 1.00 30.87 21 ASN B C 1
ATOM 1524 O O . ASN B 1 41 ? -10.040 -8.406 -16.150 1.00 30.99 21 ASN B O 1
ATOM 1529 N N . ARG B 1 42 ? -9.002 -8.060 -18.116 1.00 25.94 22 ARG B N 1
ATOM 1530 C CA . ARG B 1 42 ? -10.238 -8.093 -18.890 1.00 24.55 22 ARG B CA 1
ATOM 1531 C C . ARG B 1 42 ? -9.898 -8.661 -20.262 1.00 24.67 22 ARG B C 1
ATOM 1532 O O . ARG B 1 42 ? -8.748 -9.032 -20.505 1.00 23.51 22 ARG B O 1
ATOM 1540 N N . LEU B 1 43 ? -10.887 -8.757 -21.156 1.00 22.41 23 LEU B N 1
ATOM 1541 C CA . LEU B 1 43 ? -10.627 -9.266 -22.501 1.00 22.28 23 LEU B CA 1
ATOM 1542 C C . LEU B 1 43 ? -10.420 -8.110 -23.453 1.00 23.19 23 LEU B C 1
ATOM 1543 O O . LEU B 1 43 ? -11.185 -7.148 -23.463 1.00 25.94 23 LEU B O 1
ATOM 1548 N N . PRO B 1 44 ? -9.367 -8.194 -24.285 1.00 23.55 24 PRO B N 1
ATOM 1549 C CA . PRO B 1 44 ? -9.021 -7.151 -25.248 1.00 23.34 24 PRO B CA 1
ATOM 1550 C C . PRO B 1 44 ? -9.926 -7.108 -26.504 1.00 23.20 24 P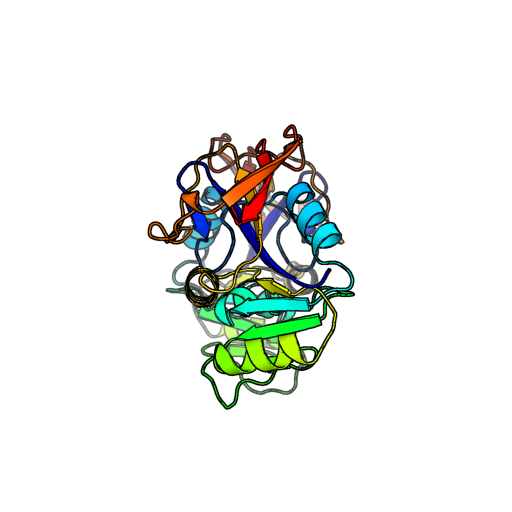RO B C 1
ATOM 1551 O O . PRO B 1 44 ? -9.469 -6.947 -27.616 1.00 20.14 24 PRO B O 1
ATOM 1555 N N . TRP B 1 45 ? -11.229 -7.248 -26.309 1.00 22.51 25 TRP B N 1
ATOM 1556 C CA . TRP B 1 45 ? -12.160 -7.181 -27.411 1.00 22.37 25 TRP B CA 1
ATOM 1557 C C . TRP B 1 45 ? -13.550 -7.180 -26.822 1.00 21.52 25 TRP B C 1
ATOM 1558 O O . TRP B 1 45 ? -13.709 -7.301 -25.601 1.00 20.44 25 TRP B O 1
ATOM 1569 N N . TYR B 1 46 ? -14.571 -7.028 -27.662 1.00 20.85 26 TYR B N 1
ATOM 1570 C CA . TYR B 1 46 ? -15.945 -7.100 -27.159 1.00 19.47 26 TYR B CA 1
ATOM 1571 C C . TYR B 1 46 ? -16.806 -7.636 -28.280 1.00 21.10 26 TYR B C 1
ATOM 1572 O O . TYR B 1 46 ? -17.042 -6.950 -29.270 1.00 21.65 26 TYR B O 1
ATOM 1581 N N . LEU B 1 47 ? -17.287 -8.859 -28.116 1.00 21.31 27 LEU B N 1
ATOM 1582 C CA . LEU B 1 47 ? -18.106 -9.509 -29.137 1.00 19.66 27 LEU B CA 1
ATOM 1583 C C . LEU B 1 47 ? -19.326 -10.130 -28.471 1.00 19.63 27 LEU B C 1
ATOM 1584 O O . LEU B 1 47 ? -19.287 -11.262 -28.018 1.00 18.24 27 LEU B O 1
ATOM 1589 N N . PRO B 1 48 ? -20.435 -9.370 -28.375 1.00 23.92 28 PRO B N 1
ATOM 1590 C CA . PRO B 1 48 ? -21.669 -9.865 -27.749 1.00 22.64 28 PRO B CA 1
ATOM 1591 C C . PRO B 1 48 ? -22.075 -11.235 -28.269 1.00 23.37 28 PRO B C 1
ATOM 1592 O O . PRO B 1 48 ? -22.516 -12.098 -27.509 1.00 24.84 28 PRO B O 1
ATOM 1596 N N . ALA B 1 49 ? -21.926 -11.445 -29.577 1.00 23.62 29 ALA B N 1
ATOM 1597 C CA . ALA B 1 49 ? -22.305 -12.729 -30.151 1.00 26.34 29 ALA B CA 1
ATOM 1598 C C . ALA B 1 49 ? -21.475 -13.870 -29.558 1.00 24.06 29 ALA B C 1
ATOM 1599 O O . ALA B 1 49 ? -21.979 -14.961 -29.356 1.00 22.92 29 ALA B O 1
ATOM 1601 N N . GLU B 1 50 ? -20.204 -13.622 -29.263 1.00 23.36 30 GLU B N 1
ATOM 1602 C CA . GLU B 1 50 ? -19.371 -14.662 -28.680 1.00 20.06 30 GLU B CA 1
ATOM 1603 C C . GLU B 1 50 ? -19.811 -14.900 -27.220 1.00 21.94 30 GLU B C 1
ATOM 1604 O O . GLU B 1 50 ? -19.795 -16.031 -26.719 1.00 23.96 30 GLU B O 1
ATOM 1610 N N . LEU B 1 51 ? -20.197 -13.821 -26.532 1.00 20.98 31 LEU B N 1
ATOM 1611 C CA . LEU B 1 51 ? -20.642 -13.936 -25.144 1.00 21.71 31 LEU B CA 1
ATOM 1612 C C . LEU B 1 51 ? -21.955 -14.722 -25.150 1.00 24.03 31 LEU B C 1
ATOM 1613 O O . LEU B 1 51 ? -22.219 -15.510 -24.251 1.00 23.57 31 LEU B O 1
ATOM 1618 N N . GLN B 1 52 ? -22.756 -14.535 -26.191 1.00 26.04 32 GLN B N 1
ATOM 1619 C CA . GLN B 1 52 ? -24.035 -15.240 -26.306 1.00 30.17 32 GLN B CA 1
ATOM 1620 C C . GLN B 1 52 ? -23.768 -16.741 -26.401 1.00 30.02 32 GLN B C 1
ATOM 1621 O O . GLN B 1 52 ? -24.486 -17.562 -25.813 1.00 27.54 32 GLN B O 1
ATOM 1627 N N . HIS B 1 53 ? -22.724 -17.094 -27.145 1.00 27.48 33 HIS B N 1
ATOM 1628 C CA . HIS B 1 53 ? -22.335 -18.493 -27.302 1.00 29.59 33 HIS B CA 1
ATOM 1629 C C . HIS B 1 53 ? -21.911 -19.063 -25.948 1.00 27.29 33 HIS B C 1
ATOM 1630 O O . HIS B 1 53 ? -22.214 -20.219 -25.618 1.00 25.43 33 HIS B O 1
ATOM 1637 N N . PHE B 1 54 ? -21.177 -18.253 -25.191 1.00 26.46 34 PHE B N 1
ATOM 1638 C CA . PHE B 1 54 ? -20.715 -18.624 -23.856 1.00 24.40 34 PHE B CA 1
ATOM 1639 C C . PHE B 1 54 ? -21.939 -18.884 -22.981 1.00 23.58 34 PHE B C 1
ATOM 1640 O O . PHE B 1 54 ? -22.022 -19.892 -22.300 1.00 27.47 34 PHE B O 1
ATOM 1648 N N . LYS B 1 55 ? -22.882 -17.951 -22.983 1.00 25.27 35 LYS B N 1
ATOM 1649 C CA . LYS B 1 55 ? -24.095 -18.112 -22.192 1.00 24.95 35 LYS B CA 1
ATOM 1650 C C . LYS B 1 55 ? -24.838 -19.405 -22.517 1.00 23.34 35 LYS B C 1
ATOM 1651 O O . LYS B 1 55 ? -25.162 -20.169 -21.620 1.00 22.92 35 LYS B O 1
ATOM 1657 N N . GLU B 1 56 ? -25.099 -19.661 -23.799 1.00 25.06 36 GLU B N 1
ATOM 1658 C CA . GLU B 1 56 ? -25.847 -20.854 -24.191 1.00 29.35 36 GLU B CA 1
ATOM 1659 C C . GLU B 1 56 ? -25.136 -22.151 -23.807 1.00 29.90 36 GLU B C 1
ATOM 1660 O O . GLU B 1 56 ? -25.771 -23.133 -23.421 1.00 29.50 36 GLU B O 1
ATOM 1666 N N . THR B 1 57 ? -23.811 -22.156 -23.894 1.00 30.09 37 THR B N 1
ATOM 1667 C CA . THR B 1 57 ? -23.048 -23.346 -23.547 1.00 29.77 37 THR B CA 1
ATOM 1668 C C . THR B 1 57 ? -23.067 -23.659 -22.046 1.00 28.45 37 THR B C 1
ATOM 1669 O O . THR B 1 57 ? -23.266 -24.805 -21.652 1.00 29.14 37 THR B O 1
ATOM 1673 N N . THR B 1 58 ? -22.862 -22.633 -21.223 1.00 26.72 38 THR B N 1
ATOM 1674 C CA . THR B 1 58 ? -22.803 -22.799 -19.781 1.00 26.15 38 THR B CA 1
ATOM 1675 C C . THR B 1 58 ? -24.130 -22.718 -19.028 1.00 26.82 38 THR B C 1
ATOM 1676 O O . THR B 1 58 ? -24.212 -23.119 -17.872 1.00 21.87 38 THR B O 1
ATOM 1680 N N . LEU B 1 59 ? -25.174 -22.213 -19.671 1.00 26.88 39 LEU B N 1
ATOM 1681 C CA . LEU B 1 59 ? -26.478 -22.081 -19.019 1.00 27.36 39 LEU B CA 1
ATOM 1682 C C . LEU B 1 59 ? -26.935 -23.348 -18.259 1.00 27.60 39 LEU B C 1
ATOM 1683 O O . LEU B 1 59 ? -26.838 -24.470 -18.772 1.00 23.30 39 LEU B O 1
ATOM 1688 N N . ASN B 1 60 ? -27.425 -23.165 -17.031 1.00 29.12 40 ASN B N 1
ATOM 1689 C CA . ASN B 1 60 ? -27.884 -24.274 -16.180 1.00 30.19 40 ASN B CA 1
ATOM 1690 C C . ASN B 1 60 ? -26.769 -25.267 -15.813 1.00 29.13 40 ASN B C 1
ATOM 1691 O O . ASN B 1 60 ? -27.030 -26.437 -15.547 1.00 32.99 40 ASN B O 1
ATOM 1696 N N . HIS B 1 61 ? -25.522 -24.800 -15.795 1.00 30.21 41 HIS B N 1
ATOM 1697 C CA . HIS B 1 61 ? -24.395 -25.658 -15.439 1.00 30.39 41 HIS B CA 1
ATOM 1698 C C . HIS B 1 61 ? -23.514 -24.902 -14.470 1.00 30.98 41 HIS B C 1
ATOM 1699 O O . HIS B 1 61 ? -23.865 -23.801 -14.052 1.00 34.17 41 HIS B O 1
ATOM 1706 N N . ALA B 1 62 ? -22.373 -25.489 -14.117 1.00 29.96 42 ALA B N 1
ATOM 1707 C CA . ALA B 1 62 ? -21.426 -24.850 -13.196 1.00 27.55 42 ALA B CA 1
ATOM 1708 C C . ALA B 1 62 ? -20.228 -24.303 -13.985 1.00 26.96 42 ALA B C 1
ATOM 1709 O O . ALA B 1 62 ? -19.861 -24.845 -15.041 1.00 25.08 42 ALA B O 1
ATOM 1711 N N . ILE B 1 63 ? -19.654 -23.202 -13.506 1.00 26.63 43 ILE B N 1
ATOM 1712 C CA . ILE B 1 63 ? -18.476 -22.634 -14.150 1.00 24.33 43 ILE B CA 1
ATOM 1713 C C . ILE B 1 63 ? -17.460 -22.340 -13.062 1.00 25.14 43 ILE B C 1
ATOM 1714 O O . ILE B 1 63 ? -17.822 -21.888 -11.975 1.00 28.79 43 ILE B O 1
ATOM 1719 N N . LEU B 1 64 ? -16.196 -22.632 -13.352 1.00 27.04 44 LEU B N 1
ATOM 1720 C CA . LEU B 1 64 ? -15.113 -22.390 -12.408 1.00 27.80 44 LEU B CA 1
ATOM 1721 C C . LEU B 1 64 ? -14.164 -21.376 -13.028 1.00 27.70 44 LEU B C 1
ATOM 1722 O O . LEU B 1 64 ? -13.593 -21.631 -14.093 1.00 24.66 44 LEU B O 1
ATOM 1727 N N . MET B 1 65 ? -13.995 -20.227 -12.371 1.00 25.92 45 MET B N 1
ATOM 1728 C CA . MET B 1 65 ? -13.089 -19.199 -12.867 1.00 25.83 45 MET B CA 1
ATOM 1729 C C . MET B 1 65 ? -12.164 -18.747 -11.731 1.00 25.64 45 MET B C 1
ATOM 1730 O O . MET B 1 65 ? -12.503 -18.887 -10.547 1.00 27.82 45 MET B O 1
ATOM 1735 N N . GLY B 1 66 ? -10.993 -18.229 -12.089 1.00 25.21 46 GLY B N 1
ATOM 1736 C CA . GLY B 1 66 ? -10.063 -17.781 -11.076 1.00 21.21 46 GLY B CA 1
ATOM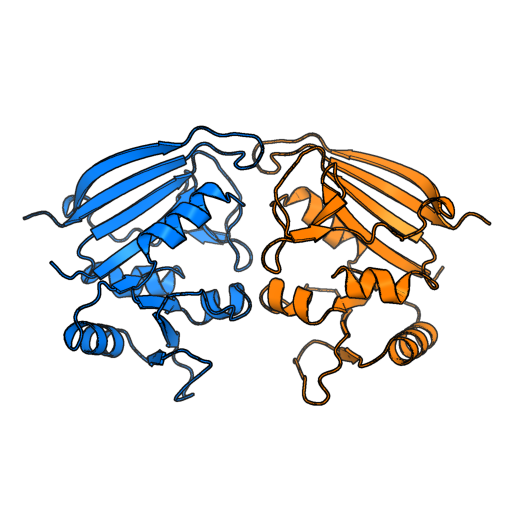 1737 C C . GLY B 1 66 ? -10.579 -16.520 -10.432 1.00 24.84 46 GLY B C 1
ATOM 1738 O O . GLY B 1 66 ? -11.369 -15.805 -11.033 1.00 23.86 46 GLY B O 1
ATOM 1739 N N . ARG B 1 67 ? -10.130 -16.238 -9.209 1.00 24.21 47 ARG B N 1
ATOM 1740 C CA . ARG B 1 67 ? -10.577 -15.059 -8.472 1.00 22.16 47 ARG B CA 1
ATOM 1741 C C . ARG B 1 67 ? -10.266 -13.781 -9.269 1.00 23.50 47 ARG B C 1
ATOM 1742 O O . ARG B 1 67 ? -11.079 -12.849 -9.293 1.00 25.61 47 ARG B O 1
ATOM 1750 N N . VAL B 1 68 ? -9.121 -13.741 -9.952 1.00 21.30 48 VAL B N 1
ATOM 1751 C CA . VAL B 1 68 ? -8.755 -12.560 -10.742 1.00 19.55 48 VAL B CA 1
ATOM 1752 C C . VAL B 1 68 ? -9.756 -12.268 -11.865 1.00 20.99 48 VAL B C 1
ATOM 1753 O O . VAL B 1 68 ? -10.152 -11.127 -12.061 1.00 20.98 48 VAL B O 1
ATOM 1757 N N . THR B 1 69 ? -10.135 -13.295 -12.606 1.00 19.12 49 THR B N 1
ATOM 1758 C CA . THR B 1 69 ? -11.084 -13.128 -13.694 1.00 21.87 49 THR B CA 1
ATOM 1759 C C . THR B 1 69 ? -12.458 -12.659 -13.146 1.00 24.59 49 THR B C 1
ATOM 1760 O O . THR B 1 69 ? -13.121 -11.821 -13.768 1.00 23.75 49 THR B O 1
ATOM 1764 N N . PHE B 1 70 ? -12.869 -13.189 -11.997 1.00 21.93 50 PHE B N 1
ATOM 1765 C CA . PHE B 1 70 ? -14.145 -12.821 -11.364 1.00 25.58 50 PHE B CA 1
ATOM 1766 C C . PHE B 1 70 ? -14.142 -11.327 -11.046 1.00 25.03 50 PHE B C 1
ATOM 1767 O O . PHE B 1 70 ? -15.093 -10.596 -11.375 1.00 26.38 50 PHE B O 1
ATOM 1775 N N . ASP B 1 71 ? -13.077 -10.864 -10.402 1.00 22.97 51 ASP B N 1
ATOM 1776 C CA . ASP B 1 71 ? -12.970 -9.440 -10.079 1.00 28.19 51 ASP B CA 1
ATOM 1777 C C . ASP B 1 71 ? -12.896 -8.654 -11.384 1.00 29.99 51 ASP B C 1
ATOM 1778 O O . ASP B 1 71 ? -13.433 -7.549 -11.474 1.00 29.98 51 ASP B O 1
ATOM 1783 N N . GLY B 1 72 ? -12.212 -9.241 -12.380 1.00 26.24 52 GLY B N 1
ATOM 1784 C CA . GLY B 1 72 ? -12.052 -8.616 -13.682 1.00 28.28 52 GLY B CA 1
ATOM 1785 C C . GLY B 1 72 ? -13.379 -8.287 -14.353 1.00 32.51 52 GLY B C 1
ATOM 1786 O O . GLY B 1 72 ? -13.470 -7.286 -15.058 1.00 37.00 52 GLY B O 1
ATOM 1787 N N . MET B 1 73 ? -14.392 -9.132 -14.149 1.00 31.33 53 MET B N 1
ATOM 1788 C CA . MET B 1 73 ? -15.722 -8.894 -14.704 1.00 31.30 53 MET B CA 1
ATOM 1789 C C . MET B 1 73 ? -16.663 -8.203 -13.704 1.00 30.35 53 MET B C 1
ATOM 1790 O O . MET B 1 73 ? -17.885 -8.383 -13.749 1.00 35.80 53 MET B O 1
ATOM 1795 N N . GLY B 1 74 ? -16.080 -7.427 -12.800 1.00 27.03 54 GLY B N 1
ATOM 1796 C CA . GLY B 1 74 ? -16.855 -6.679 -11.822 1.00 34.32 54 GLY B CA 1
ATOM 1797 C C . GLY B 1 74 ? -17.657 -7.521 -10.859 1.00 33.85 54 GLY B C 1
ATOM 1798 O O . GLY B 1 74 ? -18.700 -7.097 -10.364 1.00 34.72 54 GLY B O 1
ATOM 1799 N N . ARG B 1 75 ? -17.165 -8.722 -10.594 1.00 32.90 55 ARG B N 1
ATOM 1800 C CA . ARG B 1 75 ? -17.844 -9.630 -9.686 1.00 30.05 55 ARG B CA 1
ATOM 1801 C C . ARG B 1 75 ? -19.314 -9.843 -10.039 1.00 30.99 55 ARG B C 1
ATOM 1802 O O . ARG B 1 75 ? -20.146 -10.005 -9.153 1.00 32.13 55 ARG B O 1
ATOM 1810 N N . ARG B 1 76 ? -19.624 -9.843 -11.330 1.00 33.59 56 ARG B N 1
ATOM 1811 C CA . ARG B 1 76 ? -20.989 -10.055 -11.805 1.00 37.21 56 ARG B CA 1
ATOM 1812 C C . ARG B 1 76 ? -21.364 -11.519 -11.729 1.00 37.08 56 ARG B C 1
ATOM 1813 O O . ARG B 1 76 ? -20.604 -12.378 -12.159 1.00 41.51 56 ARG B O 1
ATOM 1821 N N . LEU B 1 77 ? -22.549 -11.805 -11.201 1.00 35.95 57 LEU B N 1
ATOM 1822 C CA . LEU B 1 77 ? -23.000 -13.180 -11.098 1.00 34.42 57 LEU B CA 1
ATOM 1823 C C . LEU B 1 77 ? -23.865 -13.510 -12.318 1.00 35.91 57 LEU B C 1
ATOM 1824 O O . LEU B 1 77 ? -24.951 -12.948 -12.472 1.00 33.44 57 LEU B O 1
ATOM 1829 N N . LEU B 1 78 ? -23.387 -14.404 -13.185 1.00 35.40 58 LEU B N 1
ATOM 1830 C CA . LEU B 1 78 ? -24.141 -14.794 -14.389 1.00 33.41 58 LEU B CA 1
ATOM 1831 C C . LEU B 1 78 ? -25.400 -15.586 -14.003 1.00 33.72 58 LEU B C 1
ATOM 1832 O O . LEU B 1 78 ? -25.336 -16.600 -13.307 1.00 31.96 58 LEU B O 1
ATOM 1837 N N . PRO B 1 79 ? -26.567 -15.117 -14.449 1.00 35.21 59 PRO B N 1
ATOM 1838 C CA . PRO B 1 79 ? -27.817 -15.818 -14.117 1.00 33.11 59 PRO B CA 1
ATOM 1839 C C . PRO B 1 79 ? -27.895 -17.260 -14.636 1.00 33.35 59 PRO B C 1
ATOM 1840 O O . PRO B 1 79 ? -27.452 -17.572 -15.741 1.00 28.03 59 PRO B O 1
ATOM 1844 N N . LYS B 1 80 ? -28.463 -18.143 -13.822 1.00 32.71 60 LYS B N 1
ATOM 1845 C CA . LYS B 1 80 ? -28.619 -19.545 -14.195 1.00 34.70 60 LYS B CA 1
ATOM 1846 C C . LYS B 1 80 ? -27.307 -20.296 -14.353 1.00 33.62 60 LYS B C 1
ATOM 1847 O O . LYS B 1 80 ? -27.254 -21.329 -15.025 1.00 35.97 60 LYS B O 1
ATOM 1853 N N . ARG B 1 81 ? -26.258 -19.758 -13.734 1.00 33.65 61 ARG B N 1
ATOM 1854 C CA . ARG B 1 81 ? -24.921 -20.357 -13.735 1.00 34.32 61 ARG B CA 1
ATOM 1855 C C . ARG B 1 81 ? -24.516 -20.601 -12.268 1.00 34.06 61 ARG B C 1
ATOM 1856 O O . ARG B 1 81 ? -24.706 -19.739 -11.398 1.00 31.74 61 ARG B O 1
ATOM 1864 N N . GLU B 1 82 ? -24.009 -21.790 -11.979 1.00 34.15 62 GLU B N 1
ATOM 1865 C CA . GLU B 1 82 ? -23.554 -22.108 -10.627 1.00 32.93 62 GLU B CA 1
ATOM 1866 C C . GLU B 1 82 ? -22.099 -21.656 -10.630 1.00 29.19 62 GLU B C 1
ATOM 1867 O O . GLU B 1 82 ? -21.239 -22.375 -11.132 1.00 31.77 62 GLU B O 1
ATOM 1873 N N . THR B 1 83 ? -21.825 -20.480 -10.073 1.00 29.86 63 THR B N 1
ATOM 1874 C CA . THR B 1 83 ? -20.468 -19.908 -10.081 1.00 27.90 63 THR B CA 1
ATOM 1875 C C . THR B 1 83 ? -19.540 -20.396 -8.966 1.00 27.15 63 THR B C 1
ATOM 1876 O O . THR B 1 83 ? -19.837 -20.271 -7.779 1.00 23.49 63 THR B O 1
ATOM 1880 N N . LEU B 1 84 ? -18.398 -20.942 -9.373 1.00 26.22 64 LEU B N 1
ATOM 1881 C CA . LEU B 1 84 ? -17.403 -21.464 -8.448 1.00 23.82 64 LEU B CA 1
ATOM 1882 C C . LEU B 1 84 ? -16.143 -20.646 -8.593 1.00 22.05 64 LEU B C 1
ATOM 1883 O O . LEU B 1 84 ? -15.627 -20.495 -9.699 1.00 25.07 64 LEU B O 1
ATOM 1888 N N . ILE B 1 85 ? -15.621 -20.122 -7.491 1.00 22.62 65 ILE B N 1
ATOM 1889 C CA . ILE B 1 85 ? -14.411 -19.310 -7.592 1.00 25.02 65 ILE B CA 1
ATOM 1890 C C . ILE B 1 85 ? -13.206 -20.017 -6.992 1.00 24.65 65 ILE B C 1
ATOM 1891 O O . ILE B 1 85 ? -13.292 -20.572 -5.895 1.00 27.01 65 ILE B O 1
ATOM 1896 N N . LEU B 1 86 ? -12.082 -20.018 -7.707 1.00 24.09 66 LEU B N 1
ATOM 1897 C CA . LEU B 1 86 ? -10.879 -20.661 -7.174 1.00 21.03 66 LEU B CA 1
ATOM 1898 C C . LEU B 1 86 ? -9.911 -19.570 -6.659 1.00 26.54 66 LEU B C 1
ATOM 1899 O O . LEU B 1 86 ? -9.497 -18.683 -7.413 1.00 23.23 66 LEU B O 1
ATOM 1904 N N . THR B 1 87 ? -9.545 -19.651 -5.378 1.00 25.12 67 THR B N 1
ATOM 1905 C CA . THR B 1 87 ? -8.671 -18.654 -4.739 1.00 27.44 67 THR B CA 1
ATOM 1906 C C . THR B 1 87 ? -7.868 -19.317 -3.627 1.00 29.84 67 THR B C 1
ATOM 1907 O O . THR B 1 87 ? -8.191 -20.425 -3.200 1.00 30.74 67 THR B O 1
ATOM 1911 N N . ARG B 1 88 ? -6.824 -18.640 -3.166 1.00 30.09 68 ARG B N 1
ATOM 1912 C CA . ARG B 1 88 ? -5.994 -19.139 -2.081 1.00 30.76 68 ARG B CA 1
ATOM 1913 C C . ARG B 1 88 ? -6.303 -18.290 -0.845 1.00 30.65 68 ARG B C 1
ATOM 1914 O O . ARG B 1 88 ? -5.770 -18.522 0.238 1.00 29.81 68 ARG B O 1
ATOM 1922 N N . ASN B 1 89 ? -7.176 -17.309 -1.017 1.00 33.03 69 ASN B N 1
ATOM 1923 C CA . ASN B 1 89 ? -7.580 -16.422 0.078 1.00 34.21 69 ASN B CA 1
ATOM 1924 C C . ASN B 1 89 ? -8.605 -17.134 0.967 1.00 34.83 69 ASN B C 1
ATOM 1925 O O . ASN B 1 89 ? -9.747 -17.348 0.558 1.00 28.38 69 ASN B O 1
ATOM 1930 N N . PRO B 1 90 ? -8.210 -17.486 2.200 1.00 38.28 70 PRO B N 1
ATOM 1931 C CA . PRO B 1 90 ? -9.100 -18.177 3.147 1.00 40.99 70 PRO B CA 1
ATOM 1932 C C . PRO B 1 90 ? -10.250 -17.331 3.665 1.00 41.41 70 PRO B C 1
ATOM 1933 O O . PRO B 1 90 ? -11.234 -17.872 4.158 1.00 43.73 70 PRO B O 1
ATOM 1937 N N . GLU B 1 91 ? -10.125 -16.010 3.557 1.00 41.42 71 GLU B N 1
ATOM 1938 C CA . GLU B 1 91 ? -11.162 -15.100 4.042 1.00 47.11 71 GLU B CA 1
ATOM 1939 C C . GLU B 1 91 ? -12.011 -14.596 2.891 1.00 48.21 71 GLU B C 1
ATOM 1940 O O . GLU B 1 91 ? -12.918 -13.788 3.071 1.00 51.43 71 GLU B O 1
ATOM 1946 N N . GLU B 1 92 ? -11.715 -15.082 1.697 1.00 48.87 72 GLU B N 1
ATOM 1947 C CA . GLU B 1 92 ? -12.476 -14.655 0.546 1.00 48.69 72 GLU B CA 1
ATOM 1948 C C . GLU B 1 92 ? -13.902 -15.196 0.660 1.00 50.81 72 GLU B C 1
ATOM 1949 O O . GLU B 1 92 ? -14.109 -16.403 0.782 1.00 50.20 72 GLU B O 1
ATOM 1955 N N . LYS B 1 93 ? -14.896 -14.313 0.647 1.00 48.81 73 LYS B N 1
ATOM 1956 C CA . LYS B 1 93 ? -16.262 -14.800 0.716 1.00 49.75 73 LYS B CA 1
ATOM 1957 C C . LYS B 1 93 ? -17.275 -13.912 0.002 1.00 50.88 73 LYS B C 1
ATOM 1958 O O . LYS B 1 93 ? -17.688 -12.877 0.527 1.00 53.01 73 LYS B O 1
ATOM 1964 N N . ILE B 1 94 ? -17.668 -14.327 -1.204 1.00 48.19 74 ILE B N 1
ATOM 1965 C CA . ILE B 1 94 ? -18.633 -13.580 -2.010 1.00 45.30 74 ILE B CA 1
ATOM 1966 C C . ILE B 1 94 ? -19.977 -14.281 -1.935 1.00 44.73 74 ILE B C 1
ATOM 1967 O O . ILE B 1 94 ? -20.064 -15.507 -2.068 1.00 45.69 74 ILE B O 1
ATOM 1972 N N . ASP B 1 95 ? -21.033 -13.514 -1.712 1.00 44.36 75 ASP B N 1
ATOM 1973 C CA . ASP B 1 95 ? -22.342 -14.131 -1.624 1.00 44.76 75 ASP B CA 1
ATOM 1974 C C . ASP B 1 95 ? -22.807 -14.443 -3.038 1.00 42.68 75 ASP B C 1
ATOM 1975 O O . ASP B 1 95 ? -22.530 -13.686 -3.963 1.00 42.56 75 ASP B O 1
ATOM 1980 N N . GLY B 1 96 ? -23.490 -15.567 -3.211 1.00 39.54 76 GLY B N 1
ATOM 1981 C CA . GLY B 1 96 ? -23.952 -15.944 -4.539 1.00 38.06 76 GLY B CA 1
ATOM 1982 C C . GLY B 1 96 ? -22.991 -16.903 -5.234 1.00 36.66 76 GLY B C 1
ATOM 1983 O O . GLY B 1 96 ? -23.298 -17.440 -6.303 1.00 37.97 76 GLY B O 1
ATOM 1984 N N . VAL B 1 97 ? -21.822 -17.122 -4.642 1.00 34.45 77 VAL B N 1
ATOM 1985 C CA . VAL B 1 97 ? -20.854 -18.031 -5.242 1.00 33.74 77 VAL B CA 1
ATOM 1986 C C . VAL B 1 97 ? -20.221 -18.958 -4.204 1.00 32.97 77 VAL B C 1
ATOM 1987 O O . VAL B 1 97 ? -20.206 -18.659 -3.006 1.00 32.23 77 VAL B O 1
ATOM 1991 N N . ALA B 1 98 ? -19.698 -20.086 -4.671 1.00 32.85 78 ALA B N 1
ATOM 1992 C CA . ALA B 1 98 ? -19.026 -21.049 -3.804 1.00 28.93 78 ALA B CA 1
ATOM 1993 C C . ALA B 1 98 ? -17.515 -20.858 -3.985 1.00 33.13 78 ALA B C 1
ATOM 1994 O O . ALA B 1 98 ? -17.020 -20.754 -5.109 1.00 29.66 78 ALA B O 1
ATOM 1996 N N . THR B 1 99 ? -16.777 -20.793 -2.887 1.00 34.27 79 THR B N 1
ATOM 1997 C CA . THR B 1 99 ? -15.331 -20.600 -2.974 1.00 32.67 79 THR B CA 1
ATOM 1998 C C . THR B 1 99 ? -14.585 -21.925 -2.800 1.00 32.62 79 THR B C 1
ATOM 1999 O O . THR B 1 99 ? -14.986 -22.778 -2.004 1.00 31.92 79 THR B O 1
ATOM 2003 N N . PHE B 1 100 ? -13.501 -22.087 -3.557 1.00 28.39 80 PHE B N 1
ATOM 2004 C CA . PHE B 1 100 ? -12.664 -23.281 -3.521 1.00 22.95 80 PHE B CA 1
ATOM 2005 C C . PHE B 1 100 ? -11.232 -22.810 -3.377 1.00 28.37 80 PHE B C 1
ATOM 2006 O O . PHE B 1 100 ? -10.848 -21.782 -3.971 1.00 26.97 80 PHE B O 1
ATOM 2014 N N . HIS B 1 101 ? -10.437 -23.561 -2.619 1.00 27.42 81 HIS B N 1
ATOM 2015 C CA . HIS B 1 101 ? -9.047 -23.166 -2.386 1.00 26.68 81 HIS B CA 1
ATOM 2016 C C . HIS B 1 101 ? -7.983 -24.065 -2.989 1.00 28.37 81 HIS B C 1
ATOM 2017 O O . HIS B 1 101 ? -6.786 -23.808 -2.832 1.00 30.08 81 HIS B O 1
ATOM 2024 N N . ASP B 1 102 ? -8.407 -25.140 -3.652 1.00 25.87 82 ASP B N 1
ATOM 2025 C CA . ASP B 1 102 ? -7.448 -25.961 -4.387 1.00 24.75 82 ASP B CA 1
ATOM 2026 C C . ASP B 1 102 ? -8.173 -26.780 -5.431 1.00 25.92 82 ASP B C 1
ATOM 2027 O O . ASP B 1 102 ? -9.412 -26.805 -5.485 1.00 24.24 82 ASP B O 1
ATOM 2032 N N . VAL B 1 103 ? -7.405 -27.412 -6.304 1.00 26.30 83 VAL B N 1
ATOM 2033 C CA . VAL B 1 103 ? -7.985 -28.215 -7.380 1.00 27.33 83 VAL B CA 1
ATOM 2034 C C . VAL B 1 103 ? -8.708 -29.473 -6.876 1.00 28.82 83 VAL B C 1
ATOM 2035 O O . VAL B 1 103 ? -9.812 -29.774 -7.326 1.00 25.02 83 VAL B O 1
ATOM 2039 N N . GLN B 1 104 ? -8.085 -30.198 -5.938 1.00 26.16 84 GLN B N 1
ATOM 2040 C CA . GLN B 1 104 ? -8.666 -31.416 -5.385 1.00 27.38 84 GLN B CA 1
ATOM 2041 C C . GLN B 1 104 ? -10.061 -31.119 -4.863 1.00 24.71 84 GLN B C 1
ATOM 2042 O O . GLN B 1 104 ? -10.991 -31.900 -5.066 1.00 26.54 84 GLN B O 1
ATOM 2048 N N . SER B 1 105 ? -10.211 -29.987 -4.189 1.00 25.24 85 SER B N 1
ATOM 2049 C CA . SER B 1 105 ? -11.512 -29.617 -3.648 1.00 25.90 85 SER B CA 1
ATOM 2050 C C . SER B 1 105 ? -12.596 -29.521 -4.716 1.00 28.21 85 SER B C 1
ATOM 2051 O O . SER B 1 105 ? -13.759 -29.908 -4.499 1.00 29.41 85 SER B O 1
ATOM 2054 N N . VAL B 1 106 ? -12.216 -28.970 -5.871 1.00 23.65 86 VAL B N 1
ATOM 2055 C CA . VAL B 1 106 ? -13.142 -28.798 -6.989 1.00 24.91 86 VAL B CA 1
ATOM 2056 C C . VAL B 1 106 ? -13.458 -30.138 -7.625 1.00 25.37 86 VAL B C 1
ATOM 2057 O O . VAL B 1 106 ? -14.589 -30.391 -8.035 1.00 22.83 86 VAL B O 1
ATOM 2061 N N . LEU B 1 107 ? -12.457 -31.005 -7.700 1.00 23.99 87 LEU B N 1
ATOM 2062 C CA . LEU B 1 107 ? -12.679 -32.311 -8.290 1.00 24.17 87 LEU B CA 1
ATOM 2063 C C . LEU B 1 107 ? -13.612 -33.162 -7.438 1.00 26.61 87 LEU B C 1
ATOM 2064 O O . LEU B 1 107 ? -14.388 -33.966 -7.954 1.00 26.21 87 LEU B O 1
ATOM 2069 N N . ASP B 1 108 ? -13.534 -32.979 -6.124 1.00 28.92 88 ASP B N 1
ATOM 2070 C CA . ASP B 1 108 ? -14.365 -33.740 -5.200 1.00 24.27 88 ASP B CA 1
ATOM 2071 C C . ASP B 1 108 ? -15.797 -33.238 -5.381 1.00 28.34 88 ASP B C 1
ATOM 2072 O O . ASP B 1 108 ? -16.737 -34.035 -5.459 1.00 24.99 88 ASP B O 1
ATOM 2077 N N . TRP B 1 109 ? -15.946 -31.917 -5.452 1.00 26.54 89 TRP B N 1
ATOM 2078 C CA . TRP B 1 109 ? -17.243 -31.271 -5.661 1.00 26.91 89 TRP B CA 1
ATOM 2079 C C . TRP B 1 109 ? -17.851 -31.818 -6.954 1.00 28.39 89 TRP B C 1
ATOM 2080 O O . TRP B 1 109 ? -19.003 -32.258 -6.988 1.00 26.76 89 TRP B O 1
ATOM 2091 N N . TYR B 1 110 ? -17.061 -31.792 -8.022 1.00 25.75 90 TYR B N 1
ATOM 2092 C CA . TYR B 1 110 ? -17.499 -32.281 -9.321 1.00 28.41 90 TYR B CA 1
ATOM 2093 C C . TYR B 1 110 ? -17.999 -33.719 -9.287 1.00 28.74 90 TYR B C 1
ATOM 2094 O O . TYR B 1 110 ? -19.014 -34.041 -9.899 1.00 30.27 90 TYR B O 1
ATOM 2103 N N . SER B 1 111 ? -17.266 -34.591 -8.609 1.00 28.88 91 SER B N 1
ATOM 2104 C CA . SER B 1 111 ? -17.658 -35.992 -8.551 1.00 36.77 91 SER B CA 1
ATOM 2105 C C . SER B 1 111 ? -18.913 -36.244 -7.734 1.00 35.86 91 SER B C 1
ATOM 2106 O O . SER B 1 111 ? -19.590 -37.250 -7.941 1.00 40.30 91 SER B O 1
ATOM 2109 N N . ALA B 1 112 ? -19.215 -35.330 -6.820 1.00 36.48 92 ALA B N 1
ATOM 2110 C CA . ALA B 1 112 ? -20.385 -35.431 -5.935 1.00 38.39 92 ALA B CA 1
ATOM 2111 C C . ALA B 1 112 ? -21.651 -34.841 -6.563 1.00 38.29 92 ALA B C 1
ATOM 2112 O O . ALA B 1 112 ? -22.680 -34.699 -5.893 1.00 39.10 92 ALA B O 1
ATOM 2114 N N . GLN B 1 113 ? -21.592 -34.493 -7.840 1.00 37.72 93 GLN B N 1
ATOM 2115 C CA . GLN B 1 113 ? -22.771 -33.923 -8.494 1.00 36.59 93 GLN B CA 1
ATOM 2116 C C . GLN B 1 113 ? -22.881 -34.416 -9.933 1.00 34.88 93 GLN B C 1
ATOM 2117 O O . GLN B 1 113 ? -22.056 -35.206 -10.384 1.00 34.56 93 GLN B O 1
ATOM 2123 N N . GLU B 1 114 ? -23.886 -33.952 -10.664 1.00 39.27 94 GLU B N 1
ATOM 2124 C CA . GLU B 1 114 ? -24.066 -34.440 -12.022 1.00 44.97 94 GLU B CA 1
ATOM 2125 C C . GLU B 1 114 ? -23.824 -33.421 -13.146 1.00 45.70 94 GLU B C 1
ATOM 2126 O O . GLU B 1 114 ? -23.420 -33.787 -14.248 1.00 48.66 94 GLU B O 1
ATOM 2132 N N . LYS B 1 115 ? -24.055 -32.144 -12.868 1.00 44.90 95 LYS B N 1
ATOM 2133 C CA . LYS B 1 115 ? -23.861 -31.121 -13.882 1.00 44.97 95 LYS B CA 1
ATOM 2134 C C . LYS B 1 115 ? -22.473 -31.175 -14.544 1.00 45.92 95 LYS B C 1
ATOM 2135 O O . LYS B 1 115 ? -21.504 -31.683 -13.972 1.00 43.80 95 LYS B O 1
ATOM 2141 N N . ASN B 1 116 ? -22.384 -30.678 -15.773 1.00 42.19 96 ASN B N 1
ATOM 2142 C CA . ASN B 1 116 ? -21.096 -30.624 -16.458 1.00 38.13 96 ASN B CA 1
ATOM 2143 C C . ASN B 1 116 ? -20.412 -29.442 -15.795 1.00 30.24 96 ASN B C 1
ATOM 2144 O O . ASN B 1 116 ? -21.095 -28.544 -15.305 1.00 32.43 96 ASN B O 1
ATOM 2149 N N . LEU B 1 117 ? -19.075 -29.442 -15.761 1.00 31.13 97 LEU B N 1
ATOM 2150 C CA . LEU B 1 117 ? -18.321 -28.339 -15.146 1.00 25.95 97 LEU B CA 1
ATOM 2151 C C . LEU B 1 117 ? -17.467 -27.685 -16.217 1.00 26.63 97 LEU B C 1
ATOM 2152 O O . LEU B 1 117 ? -16.647 -28.349 -16.861 1.00 28.42 97 LEU B O 1
ATOM 2157 N N . TYR B 1 118 ? -17.658 -26.385 -16.405 1.00 24.94 98 TYR B N 1
ATOM 2158 C CA . TYR B 1 118 ? -16.921 -25.611 -17.404 1.00 25.64 98 TYR B CA 1
ATOM 2159 C C . TYR B 1 118 ? -15.818 -24.767 -16.758 1.00 21.60 98 TYR B C 1
ATOM 2160 O O . TYR B 1 118 ? -16.085 -23.955 -15.873 1.00 21.72 98 TYR B O 1
ATOM 2169 N N . ILE B 1 119 ? -14.585 -24.980 -17.192 1.00 23.24 99 ILE B N 1
ATOM 2170 C CA . ILE B 1 119 ? -13.437 -24.224 -16.704 1.00 22.09 99 ILE B CA 1
ATOM 2171 C C . ILE B 1 119 ? -13.517 -23.008 -17.613 1.00 19.87 99 ILE B C 1
ATOM 2172 O O . ILE B 1 119 ? -13.332 -23.101 -18.815 1.00 24.06 99 ILE B O 1
ATOM 2177 N N . VAL B 1 120 ? -13.788 -21.869 -17.027 1.00 21.55 100 VAL B N 1
ATOM 2178 C CA . VAL B 1 120 ? -14.063 -20.665 -17.789 1.00 26.27 100 VAL B CA 1
ATOM 2179 C C . VAL B 1 120 ? -12.927 -19.669 -17.880 1.00 27.71 100 VAL B C 1
ATOM 2180 O O . VAL B 1 120 ? -12.984 -18.705 -18.643 1.00 25.84 100 VAL B O 1
ATOM 2184 N N . GLY B 1 121 ? -11.866 -19.837 -17.127 1.00 28.42 101 GLY B N 1
ATOM 2185 C CA . GLY B 1 121 ? -10.904 -18.795 -17.370 1.00 36.77 101 GLY B CA 1
ATOM 2186 C C . GLY B 1 121 ? -9.917 -18.361 -16.362 1.00 37.67 101 GLY B C 1
ATOM 2187 O O . GLY B 1 121 ? -10.025 -18.630 -15.173 1.00 35.06 101 GLY B O 1
ATOM 2188 N N . GLY B 1 122 ? -8.989 -17.592 -16.912 1.00 38.27 102 GLY B N 1
ATOM 2189 C CA . GLY B 1 122 ? -7.858 -17.111 -16.200 1.00 33.25 102 GLY B CA 1
ATOM 2190 C C . GLY B 1 122 ? -6.853 -18.144 -16.687 1.00 26.62 102 GLY B C 1
ATOM 2191 O O . GLY B 1 122 ? -7.126 -19.338 -16.652 1.00 23.95 102 GLY B O 1
ATOM 2192 N N . LYS B 1 123 ? -5.718 -17.695 -17.186 1.00 22.58 103 LYS B N 1
ATOM 2193 C CA . LYS B 1 123 ? -4.684 -18.591 -17.654 1.00 20.80 103 LYS B CA 1
ATOM 2194 C C . LYS B 1 123 ? -4.276 -19.640 -16.590 1.00 20.75 103 LYS B C 1
ATOM 2195 O O . LYS B 1 123 ? -4.087 -20.824 -16.910 1.00 25.07 103 LYS B O 1
ATOM 2201 N N . GLN B 1 124 ? -4.141 -19.209 -15.340 1.00 24.53 104 GLN B N 1
ATOM 2202 C CA . GLN B 1 124 ? -3.711 -20.093 -14.222 1.00 25.04 104 GLN B CA 1
ATOM 2203 C C . GLN B 1 124 ? -4.734 -21.207 -13.978 1.00 26.46 104 GLN B C 1
ATOM 2204 O O . GLN B 1 124 ? -4.387 -22.366 -13.711 1.00 24.80 104 GLN B O 1
ATOM 2210 N N . ILE B 1 125 ? -6.004 -20.855 -14.107 1.00 21.28 105 ILE B N 1
ATOM 2211 C CA . ILE B 1 125 ? -7.046 -21.833 -13.942 1.00 23.45 105 ILE B CA 1
ATOM 2212 C C . ILE B 1 125 ? -6.978 -22.823 -15.092 1.00 20.56 105 ILE B C 1
ATOM 2213 O O . ILE B 1 125 ? -7.024 -24.017 -14.853 1.00 20.75 105 ILE B O 1
ATOM 2218 N N . PHE B 1 126 ? -6.843 -22.350 -16.323 1.00 19.79 106 PHE B N 1
ATOM 2219 C CA . PHE B 1 126 ? -6.731 -23.266 -17.462 1.00 21.30 106 PHE B CA 1
ATOM 2220 C C . PHE B 1 126 ? -5.543 -24.222 -17.237 1.00 26.71 106 PHE B C 1
ATOM 2221 O O . PHE B 1 126 ? -5.636 -25.439 -17.501 1.00 23.47 106 PHE B O 1
ATOM 2229 N N . GLN B 1 127 ? -4.416 -23.692 -16.761 1.00 23.71 107 GLN B N 1
ATOM 2230 C CA . GLN B 1 127 ? -3.239 -24.549 -16.541 1.00 27.76 107 GLN B CA 1
ATOM 2231 C C . GLN B 1 127 ? -3.489 -25.599 -15.468 1.00 27.84 107 GLN B C 1
ATOM 2232 O O . GLN B 1 127 ? -3.110 -26.765 -15.628 1.00 28.32 107 GLN B O 1
ATOM 2238 N N . ALA B 1 128 ? -4.122 -25.185 -14.375 1.00 25.57 108 ALA B N 1
ATOM 2239 C CA . ALA B 1 128 ? -4.385 -26.077 -13.253 1.00 23.86 108 ALA B CA 1
ATOM 2240 C C . ALA B 1 128 ? -5.349 -27.211 -13.598 1.00 25.60 108 ALA B C 1
ATOM 2241 O O . ALA B 1 128 ? -5.231 -28.303 -13.042 1.00 24.46 108 ALA B O 1
ATOM 2243 N N . PHE B 1 129 ? -6.287 -26.992 -14.523 1.00 20.58 109 PHE B N 1
ATOM 2244 C CA . PHE B 1 129 ? -7.232 -28.060 -14.830 1.00 24.64 109 PHE B CA 1
ATOM 2245 C C . PHE B 1 129 ? -6.950 -28.881 -16.096 1.00 27.27 109 PHE B C 1
ATOM 2246 O O . PHE B 1 129 ? -7.675 -29.825 -16.399 1.00 29.43 109 PHE B O 1
ATOM 2254 N N . GLU B 1 130 ? -5.883 -28.546 -16.813 1.00 27.64 110 GLU B N 1
ATOM 2255 C CA . GLU B 1 130 ? -5.555 -29.258 -18.040 1.00 28.35 110 GLU B CA 1
ATOM 2256 C C . GLU B 1 130 ? -5.580 -30.795 -17.958 1.00 29.39 110 GLU B C 1
ATOM 2257 O O . GLU B 1 130 ? -6.116 -31.452 -18.848 1.00 28.69 110 GLU B O 1
ATOM 2263 N N . PRO B 1 131 ? -5.019 -31.377 -16.889 1.00 29.63 111 PRO B N 1
ATOM 2264 C CA . PRO B 1 131 ? -5.017 -32.845 -16.777 1.00 30.59 111 PRO B CA 1
ATOM 2265 C C . PRO B 1 131 ? -6.393 -33.483 -16.650 1.00 31.61 111 PRO B C 1
ATOM 2266 O O . PRO B 1 131 ? -6.562 -34.667 -16.947 1.00 34.29 111 PRO B O 1
ATOM 2270 N N . TYR B 1 132 ? -7.389 -32.713 -16.230 1.00 29.08 112 TYR B N 1
ATOM 2271 C CA . TYR B 1 132 ? -8.725 -33.282 -16.017 1.00 29.96 112 TYR B CA 1
ATOM 2272 C C . TYR B 1 132 ? -9.766 -32.929 -17.064 1.00 30.15 112 TYR B C 1
ATOM 2273 O O . TYR B 1 132 ? -10.937 -33.216 -16.875 1.00 32.21 112 TYR B O 1
ATOM 2282 N N . LEU B 1 133 ? -9.335 -32.333 -18.174 1.00 30.42 113 LEU B N 1
ATOM 2283 C CA . LEU B 1 133 ? -10.258 -31.914 -19.234 1.00 28.46 113 LEU B CA 1
ATOM 2284 C C . LEU B 1 133 ? -10.762 -33.017 -20.184 1.00 29.41 113 LEU B C 1
ATOM 2285 O O . LEU B 1 133 ? -9.974 -33.739 -20.797 1.00 32.20 113 LEU B O 1
ATOM 2290 N N . ASP B 1 134 ? -12.082 -33.122 -20.326 1.00 26.90 114 ASP B N 1
ATOM 2291 C CA . ASP B 1 134 ? -12.701 -34.110 -21.224 1.00 26.39 114 ASP B CA 1
ATOM 2292 C C . ASP B 1 134 ? -12.842 -33.524 -22.628 1.00 28.13 114 ASP B C 1
ATOM 2293 O O . ASP B 1 134 ? -12.839 -34.250 -23.634 1.00 26.85 114 ASP B O 1
ATOM 2298 N N . GLU B 1 135 ? -12.938 -32.197 -22.679 1.00 26.64 115 GLU B N 1
ATOM 2299 C CA . GLU B 1 135 ? -13.164 -31.502 -23.933 1.00 24.30 115 GLU B CA 1
ATOM 2300 C C . GLU B 1 135 ? -12.823 -30.015 -23.844 1.00 27.66 115 GLU B C 1
ATOM 2301 O O . GLU B 1 135 ? -12.711 -29.455 -22.740 1.00 26.12 115 GLU B O 1
ATOM 2307 N N . VAL B 1 136 ? -12.661 -29.372 -24.998 1.00 26.17 116 VAL B N 1
ATOM 2308 C CA . VAL B 1 136 ? -12.383 -27.935 -25.025 1.00 24.78 116 VAL B CA 1
ATOM 2309 C C . VAL B 1 136 ? -13.278 -27.320 -26.102 1.00 24.01 116 VAL B C 1
ATOM 2310 O O . VAL B 1 136 ? -13.556 -27.936 -27.129 1.00 26.41 116 VAL B O 1
ATOM 2314 N N . ILE B 1 137 ? -13.783 -26.124 -25.834 1.00 24.47 117 ILE B N 1
ATOM 2315 C CA . ILE B 1 137 ? -14.612 -25.398 -26.785 1.00 24.34 117 ILE B CA 1
ATOM 2316 C C . ILE B 1 137 ? -13.843 -24.091 -26.938 1.00 22.42 117 ILE B C 1
ATOM 2317 O O . ILE B 1 137 ? -13.866 -23.246 -26.048 1.00 21.31 117 ILE B O 1
ATOM 2322 N N . VAL B 1 138 ? -13.146 -23.938 -28.062 1.00 22.12 118 VAL B N 1
ATOM 2323 C CA . VAL B 1 138 ? -12.305 -22.775 -28.294 1.00 21.11 118 VAL B CA 1
ATOM 2324 C C . VAL B 1 138 ? -12.776 -21.871 -29.404 1.00 23.39 118 VAL B C 1
ATOM 2325 O O . VAL B 1 138 ? -13.101 -22.319 -30.510 1.00 25.48 118 VAL B O 1
ATOM 2329 N N . THR B 1 139 ? -12.826 -20.578 -29.095 1.00 23.77 119 THR B N 1
ATOM 2330 C CA . THR B 1 139 ? -13.228 -19.600 -30.083 1.00 23.93 119 THR B CA 1
ATOM 2331 C C . THR B 1 139 ? -11.950 -18.935 -30.601 1.00 22.48 119 THR B C 1
ATOM 2332 O O . THR B 1 139 ? -11.160 -18.376 -29.828 1.00 26.38 119 THR B O 1
ATOM 2336 N N . HIS B 1 140 ? -11.748 -19.038 -31.909 1.00 22.19 120 HIS B N 1
ATOM 2337 C CA . HIS B 1 140 ? -10.588 -18.451 -32.581 1.00 22.59 120 HIS B CA 1
ATOM 2338 C C . HIS B 1 140 ? -11.056 -17.141 -33.206 1.00 24.96 120 HIS B C 1
ATOM 2339 O O . HIS B 1 140 ? -11.803 -17.149 -34.197 1.00 23.46 120 HIS B O 1
ATOM 2346 N N . ILE B 1 141 ? -10.641 -16.022 -32.607 1.00 22.06 121 ILE B N 1
ATOM 2347 C CA . ILE B 1 141 ? -11.023 -14.706 -33.097 1.00 21.46 121 ILE B CA 1
ATOM 2348 C C . ILE B 1 141 ? -10.036 -14.348 -34.185 1.00 23.95 121 ILE B C 1
ATOM 2349 O O . ILE B 1 141 ? -8.814 -14.389 -33.982 1.00 23.53 121 ILE B O 1
ATOM 2354 N N . HIS B 1 142 ? -10.585 -14.033 -35.360 1.00 26.18 122 HIS B N 1
ATOM 2355 C CA . HIS B 1 142 ? -9.769 -13.694 -36.510 1.00 25.72 122 HIS B CA 1
ATOM 2356 C C . HIS B 1 142 ? -9.329 -12.238 -36.462 1.00 29.36 122 HIS B C 1
ATOM 2357 O O . HIS B 1 142 ? -9.768 -11.394 -37.246 1.00 29.50 122 HIS B O 1
ATOM 2364 N N . ALA B 1 143 ? -8.451 -11.953 -35.512 1.00 23.96 123 ALA B N 1
ATOM 2365 C CA . ALA B 1 143 ? -7.901 -10.621 -35.379 1.00 26.00 123 ALA B CA 1
ATOM 2366 C C . ALA B 1 143 ? -6.622 -10.691 -34.573 1.00 27.73 123 ALA B C 1
ATOM 2367 O O . ALA B 1 143 ? -6.314 -11.730 -33.994 1.00 26.39 123 ALA B O 1
ATOM 2369 N N . ARG B 1 144 ? -5.872 -9.595 -34.555 1.00 26.62 124 ARG B N 1
ATOM 2370 C CA . ARG B 1 144 ? -4.672 -9.537 -33.729 1.00 29.52 124 ARG B CA 1
ATOM 2371 C C . ARG B 1 144 ? -4.746 -8.297 -32.855 1.00 29.72 124 ARG B C 1
ATOM 2372 O O . ARG B 1 144 ? -4.769 -7.162 -33.347 1.00 28.72 124 ARG B O 1
ATOM 2380 N N . VAL B 1 145 ? -4.815 -8.525 -31.547 1.00 26.80 125 VAL B N 1
ATOM 2381 C CA . VAL B 1 145 ? -4.910 -7.443 -30.566 1.00 25.54 125 VAL B CA 1
ATOM 2382 C C . VAL B 1 145 ? -3.716 -7.477 -29.605 1.00 27.89 125 VAL B C 1
ATOM 2383 O O . VAL B 1 145 ? -2.903 -8.415 -29.619 1.00 24.50 125 VAL B O 1
ATOM 2387 N N . GLU B 1 146 ? -3.599 -6.447 -28.772 1.00 24.17 126 GLU B N 1
ATOM 2388 C CA . GLU B 1 146 ? -2.492 -6.392 -27.822 1.00 24.28 126 GLU B CA 1
ATOM 2389 C C . GLU B 1 146 ? -2.997 -6.946 -26.490 1.00 26.06 126 GLU B C 1
ATOM 2390 O O . GLU B 1 146 ? -4.061 -6.535 -26.006 1.00 26.18 126 GLU B O 1
ATOM 2396 N N . GLY B 1 147 ? -2.259 -7.891 -25.917 1.00 20.99 127 GLY B N 1
ATOM 2397 C CA . GLY B 1 147 ? -2.662 -8.471 -24.649 1.00 22.07 127 GLY B CA 1
ATOM 2398 C C . GLY B 1 147 ? -1.460 -8.777 -23.780 1.00 23.80 127 GLY B C 1
ATOM 2399 O O . GLY B 1 147 ? -0.341 -8.860 -24.277 1.00 26.50 127 GLY B O 1
ATOM 2400 N N . ASP B 1 148 ? -1.676 -8.908 -22.475 1.00 22.31 128 ASP B N 1
ATOM 2401 C CA . ASP B 1 148 ? -0.587 -9.230 -21.558 1.00 24.28 128 ASP B CA 1
ATOM 2402 C C . ASP B 1 148 ? -0.718 -10.659 -21.036 1.00 25.51 128 ASP B C 1
ATOM 2403 O O . ASP B 1 148 ? 0.156 -11.154 -20.328 1.00 23.09 128 ASP B O 1
ATOM 2408 N N . THR B 1 149 ? -1.803 -11.343 -21.405 1.00 25.39 129 THR B N 1
ATOM 2409 C CA . THR B 1 149 ? -2.011 -12.717 -20.951 1.00 24.37 129 THR B CA 1
ATOM 2410 C C . THR B 1 149 ? -2.455 -13.575 -22.125 1.00 25.21 129 THR B C 1
ATOM 2411 O O . THR B 1 149 ? -3.398 -13.219 -22.839 1.00 23.77 129 THR B O 1
ATOM 2415 N N . TYR B 1 150 ? -1.766 -14.695 -22.315 1.00 22.57 130 TYR B N 1
ATOM 2416 C CA . TYR B 1 150 ? -2.049 -15.622 -23.414 1.00 21.73 130 TYR B CA 1
ATOM 2417 C C . TYR B 1 150 ? -2.507 -17.001 -22.908 1.00 27.13 130 TYR B C 1
ATOM 2418 O O . TYR B 1 150 ? -2.235 -17.375 -21.770 1.00 24.06 130 TYR B O 1
ATOM 2427 N N . PHE B 1 151 ? -3.213 -17.755 -23.759 1.00 25.28 131 PHE B N 1
ATOM 2428 C CA . PHE B 1 151 ? -3.624 -19.108 -23.409 1.00 24.24 131 PHE B CA 1
ATOM 2429 C C . PHE B 1 151 ? -2.272 -19.842 -23.161 1.00 26.13 131 PHE B C 1
ATOM 2430 O O . PHE B 1 151 ? -1.280 -19.559 -23.841 1.00 22.67 131 PHE B O 1
ATOM 2438 N N . PRO B 1 152 ? -2.213 -20.776 -22.189 1.00 24.62 132 PRO B N 1
ATOM 2439 C CA . PRO B 1 152 ? -0.973 -21.507 -21.873 1.00 29.45 132 PRO B CA 1
ATOM 2440 C C . PRO B 1 152 ? -0.333 -22.143 -23.102 1.00 29.46 132 PRO B C 1
ATOM 2441 O O . PRO B 1 152 ? -0.875 -23.088 -23.688 1.00 33.77 132 PRO B O 1
ATOM 2445 N N . ALA B 1 153 ? 0.818 -21.611 -23.502 1.00 31.11 133 ALA B N 1
ATOM 2446 C CA . ALA B 1 153 ? 1.512 -22.129 -24.675 1.00 34.41 133 ALA B CA 1
ATOM 2447 C C . ALA B 1 153 ? 1.915 -23.599 -24.522 1.00 34.68 133 ALA B C 1
ATOM 2448 O O . ALA B 1 153 ? 2.004 -24.323 -25.518 1.00 34.80 133 ALA B O 1
ATOM 2450 N N . GLU B 1 154 ? 2.150 -24.043 -23.287 1.00 38.29 134 GLU B N 1
ATOM 2451 C CA . GLU B 1 154 ? 2.533 -25.444 -23.035 1.00 41.30 134 GLU B CA 1
ATOM 2452 C C . GLU B 1 154 ? 1.340 -26.395 -23.025 1.00 38.68 134 GLU B C 1
ATOM 2453 O O . GLU B 1 154 ? 1.516 -27.600 -22.899 1.00 37.23 134 GLU B O 1
ATOM 2459 N N . PHE B 1 155 ? 0.132 -25.851 -23.138 1.00 37.48 135 PHE B N 1
ATOM 2460 C CA . PHE B 1 155 ? -1.074 -26.676 -23.132 1.00 35.26 135 PHE B CA 1
ATOM 2461 C C . PHE B 1 155 ? -1.080 -27.543 -24.378 1.00 33.78 135 PHE B C 1
ATOM 2462 O O . PHE B 1 155 ? -1.027 -27.033 -25.492 1.00 36.05 135 PHE B O 1
ATOM 2470 N N . ASP B 1 156 ? -1.156 -28.853 -24.181 1.00 34.92 136 ASP B N 1
ATOM 2471 C CA . ASP B 1 156 ? -1.116 -29.802 -25.288 1.00 37.71 136 ASP B CA 1
ATOM 2472 C C . ASP B 1 156 ? -2.466 -30.032 -25.938 1.00 36.95 136 ASP B C 1
ATOM 2473 O O . ASP B 1 156 ? -3.220 -30.920 -25.532 1.00 33.42 136 ASP B O 1
ATOM 2478 N N . LEU B 1 157 ? -2.750 -29.229 -26.952 1.00 39.29 137 LEU B N 1
ATOM 2479 C CA . LEU B 1 157 ? -3.995 -29.314 -27.707 1.00 42.83 137 LEU B CA 1
ATOM 2480 C C . LEU B 1 157 ? -4.045 -30.521 -28.640 1.00 43.24 137 LEU B C 1
ATOM 2481 O O . LEU B 1 157 ? -5.107 -30.819 -29.188 1.00 44.14 137 LEU B O 1
ATOM 2486 N N . SER B 1 158 ? -2.916 -31.211 -28.830 1.00 41.69 138 SER B N 1
ATOM 2487 C CA . SER B 1 158 ? -2.871 -32.366 -29.734 1.00 40.04 138 SER B CA 1
ATOM 2488 C C . SER B 1 158 ? -3.658 -33.565 -29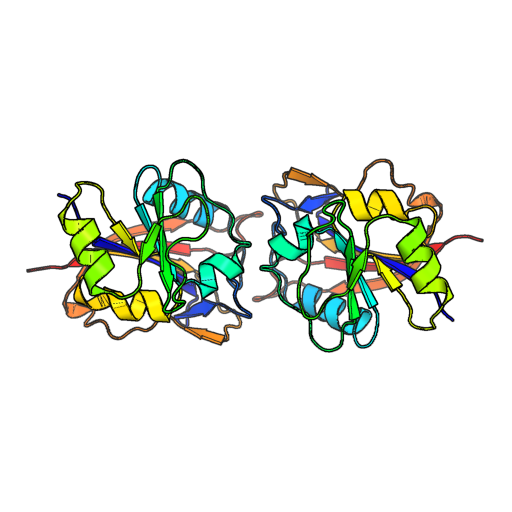.228 1.00 39.93 138 SER B C 1
ATOM 2489 O O . SER B 1 158 ? -4.085 -34.406 -30.014 1.00 40.78 138 SER B O 1
ATOM 2492 N N . LEU B 1 159 ? -3.859 -33.641 -27.917 1.00 37.05 139 LEU B N 1
ATOM 2493 C CA . LEU B 1 159 ? -4.621 -34.749 -27.348 1.00 39.27 139 LEU B CA 1
ATOM 2494 C C . LEU B 1 159 ? -6.105 -34.601 -27.650 1.00 36.14 139 LEU B C 1
ATOM 2495 O O . LEU B 1 159 ? -6.905 -35.451 -27.260 1.00 37.16 139 LEU B O 1
ATOM 2500 N N . PHE B 1 160 ? -6.477 -33.520 -28.327 1.00 34.82 140 PHE B N 1
ATOM 2501 C CA . PHE B 1 160 ? -7.880 -33.275 -28.633 1.00 35.53 140 PHE B CA 1
ATOM 2502 C C . PHE B 1 160 ? -8.149 -33.3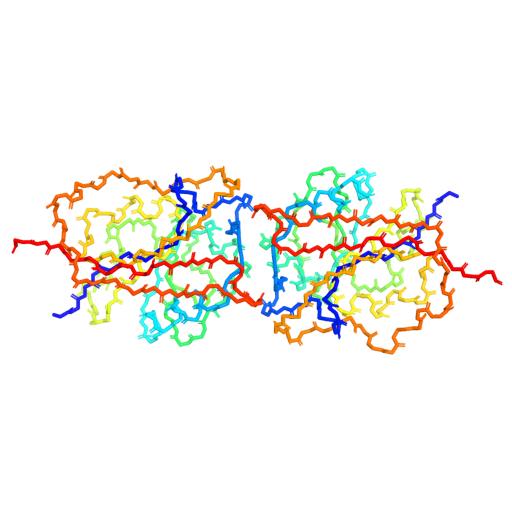35 -30.123 1.00 38.58 140 PHE B C 1
ATOM 2503 O O . PHE B 1 160 ? -7.243 -33.138 -30.927 1.00 40.98 140 PHE B O 1
ATOM 2511 N N . GLU B 1 161 ? -9.398 -33.612 -30.477 1.00 34.01 141 GLU B N 1
ATOM 2512 C CA . GLU B 1 161 ? -9.804 -33.711 -31.871 1.00 39.17 141 GLU B CA 1
ATOM 2513 C C . GLU B 1 161 ? -11.057 -32.882 -32.115 1.00 36.15 141 GLU B C 1
ATOM 2514 O O . GLU B 1 161 ? -11.997 -32.936 -31.327 1.00 36.27 141 GLU B O 1
ATOM 2520 N N . THR B 1 162 ? -11.070 -32.130 -33.213 1.00 36.67 142 THR B N 1
ATOM 2521 C CA . THR B 1 162 ? -12.225 -31.313 -33.554 1.00 36.25 142 THR B CA 1
ATOM 2522 C C . THR B 1 162 ? -13.432 -32.193 -33.920 1.00 35.80 142 THR B C 1
ATOM 2523 O O . THR B 1 162 ? -13.362 -33.019 -34.829 1.00 36.89 142 THR B O 1
ATOM 2527 N N . VAL B 1 163 ? -14.534 -32.012 -33.196 1.00 35.88 143 VAL B N 1
ATOM 2528 C CA . VAL B 1 163 ? -15.745 -32.785 -33.440 1.00 34.07 143 VAL B CA 1
ATOM 2529 C C . VAL B 1 163 ? -16.751 -31.952 -34.251 1.00 36.63 143 VAL B C 1
ATOM 2530 O O . VAL B 1 163 ? -17.567 -32.501 -35.014 1.00 31.25 143 VAL B O 1
ATOM 2534 N N . SER B 1 164 ? -16.682 -30.628 -34.093 1.00 31.07 144 SER B N 1
ATOM 2535 C CA . SER B 1 164 ? -17.562 -29.717 -34.815 1.00 32.51 144 SER B CA 1
ATOM 2536 C C . SER B 1 164 ? -17.090 -28.264 -34.677 1.00 29.09 144 SER B C 1
ATOM 2537 O O . SER B 1 164 ? -16.300 -27.934 -33.788 1.00 29.09 144 SER B O 1
ATOM 2540 N N . SER B 1 165 ? -17.557 -27.406 -35.568 1.00 26.82 145 SER B N 1
ATOM 2541 C CA . SER B 1 165 ? -17.198 -25.992 -35.526 1.00 25.84 145 SER B CA 1
ATOM 2542 C C . SER B 1 165 ? -18.176 -25.147 -36.338 1.00 27.06 145 SER B C 1
ATOM 2543 O O . SER B 1 165 ? -18.977 -25.667 -37.115 1.00 26.90 145 SER B O 1
ATOM 2546 N N . LYS B 1 166 ? -18.098 -23.834 -36.159 1.00 26.85 146 LYS B N 1
ATOM 2547 C CA . LYS B 1 166 ? -18.974 -22.927 -36.878 1.00 25.34 146 LYS B CA 1
ATOM 2548 C C . LYS B 1 166 ? -18.322 -21.580 -37.060 1.00 27.95 146 LYS B C 1
ATOM 2549 O O . LYS B 1 166 ? -17.692 -21.061 -36.138 1.00 29.46 146 LYS B O 1
ATOM 2555 N N . PHE B 1 167 ? -18.486 -21.015 -38.252 1.00 25.57 147 PHE B N 1
ATOM 2556 C CA . PHE B 1 167 ? -17.930 -19.694 -38.555 1.00 27.86 147 PHE B CA 1
ATOM 2557 C C . PHE B 1 167 ? -18.992 -18.628 -38.326 1.00 28.56 147 PHE B C 1
ATOM 2558 O O . PHE B 1 167 ? -20.123 -18.770 -38.786 1.00 28.14 147 PHE B O 1
ATOM 2566 N N . TYR B 1 168 ? -18.612 -17.561 -37.621 1.00 27.34 148 TYR B N 1
ATOM 2567 C CA . TYR B 1 168 ? -19.506 -16.443 -37.321 1.00 27.99 148 TYR B CA 1
ATOM 2568 C C . TYR B 1 168 ? -18.988 -15.202 -38.039 1.00 29.21 148 TYR B C 1
ATOM 2569 O O . TYR B 1 168 ? -17.918 -14.691 -37.716 1.00 30.10 148 TYR B O 1
ATOM 2578 N N . THR B 1 169 ? -19.744 -14.719 -39.019 1.00 28.86 149 THR B N 1
ATOM 2579 C CA . THR B 1 169 ? -19.356 -13.537 -39.796 1.00 30.58 149 THR B CA 1
ATOM 2580 C C . THR B 1 169 ? -19.507 -12.246 -38.977 1.00 29.00 149 THR B C 1
ATOM 2581 O O . THR B 1 169 ? -20.531 -12.022 -38.327 1.00 26.57 149 THR B O 1
ATOM 2585 N N . LYS B 1 170 ? -18.482 -11.391 -39.012 1.00 28.40 150 LYS B N 1
ATOM 2586 C CA . LYS B 1 170 ? -18.507 -10.124 -38.282 1.00 26.41 150 LYS B CA 1
ATOM 2587 C C . LYS B 1 170 ? -19.652 -9.242 -38.756 1.00 29.87 150 LYS B C 1
ATOM 2588 O O . LYS B 1 170 ? -20.200 -9.452 -39.833 1.00 27.65 150 LYS B O 1
ATOM 2594 N N . ASP B 1 171 ? -20.007 -8.257 -37.942 1.00 25.36 151 ASP B N 1
ATOM 2595 C CA . ASP B 1 171 ? -21.054 -7.311 -38.286 1.00 28.57 151 ASP B CA 1
ATOM 2596 C C . ASP B 1 171 ? -20.848 -6.062 -37.437 1.00 28.43 151 ASP B C 1
ATOM 2597 O O . ASP B 1 171 ? -19.805 -5.914 -36.797 1.00 25.30 151 ASP B O 1
ATOM 2602 N N . GLU B 1 172 ? -21.837 -5.172 -37.427 1.00 26.49 152 GLU B N 1
ATOM 2603 C CA . GLU B 1 172 ? -21.755 -3.913 -36.694 1.00 30.02 152 GLU B CA 1
ATOM 2604 C C . GLU B 1 172 ? -21.356 -4.111 -35.243 1.00 28.13 152 GLU B C 1
ATOM 2605 O O . GLU B 1 172 ? -20.376 -3.517 -34.765 1.00 24.61 152 GLU B O 1
ATOM 2611 N N . LYS B 1 173 ? -22.102 -4.965 -34.552 1.00 24.81 153 LYS B N 1
ATOM 2612 C CA . LYS B 1 173 ? -21.873 -5.241 -33.141 1.00 26.66 153 LYS B CA 1
ATOM 2613 C C . LYS B 1 173 ? -20.760 -6.218 -32.793 1.00 24.59 153 LYS B C 1
ATOM 2614 O O . LYS B 1 173 ? -20.392 -6.306 -31.616 1.00 25.54 153 LYS B O 1
ATOM 2620 N N . ASN B 1 174 ? -20.261 -6.956 -33.784 1.00 19.05 154 ASN B N 1
ATOM 2621 C CA . ASN B 1 174 ? -19.190 -7.970 -33.593 1.00 23.00 154 ASN B CA 1
ATOM 2622 C C . ASN B 1 174 ? -18.190 -7.779 -34.710 1.00 21.08 154 ASN B C 1
ATOM 2623 O O . ASN B 1 174 ? -18.103 -8.551 -35.669 1.00 22.81 154 ASN B O 1
ATOM 2628 N N . PRO B 1 175 ? -17.360 -6.747 -34.552 1.00 24.80 155 PRO B N 1
ATOM 2629 C CA . PRO B 1 175 ? -16.327 -6.309 -35.474 1.00 25.93 155 PRO B CA 1
ATOM 2630 C C . PRO B 1 175 ? -15.256 -7.283 -35.974 1.00 24.44 155 PRO B C 1
ATOM 2631 O O . PRO B 1 175 ? -14.545 -6.949 -36.912 1.00 23.43 155 PRO B O 1
ATOM 2635 N N . TYR B 1 176 ? -15.151 -8.463 -35.361 1.00 22.20 156 TYR B N 1
ATOM 2636 C CA . TYR B 1 176 ? -14.170 -9.465 -35.783 1.00 24.08 156 TYR B CA 1
ATOM 2637 C C . TYR B 1 176 ? -14.872 -10.778 -36.107 1.00 26.02 156 TYR B C 1
ATOM 2638 O O . TYR B 1 176 ? -15.765 -11.204 -35.371 1.00 25.18 156 TYR B O 1
ATOM 2647 N N . ASP B 1 177 ? -14.466 -11.430 -37.191 1.00 22.62 157 ASP B N 1
ATOM 2648 C CA . ASP B 1 177 ? -15.029 -12.727 -37.506 1.00 24.38 157 ASP B CA 1
ATOM 2649 C C . ASP B 1 177 ? -14.457 -13.648 -36.422 1.00 24.00 157 ASP B C 1
ATOM 2650 O O . ASP B 1 177 ? -13.423 -13.337 -35.816 1.00 23.71 157 ASP B O 1
ATOM 2655 N N . PHE B 1 178 ? -15.127 -14.767 -36.145 1.00 22.85 158 PHE B N 1
ATOM 2656 C CA . PHE B 1 178 ? -14.559 -15.745 -35.212 1.00 25.21 158 PHE B CA 1
ATOM 2657 C C . PHE B 1 178 ? -15.144 -17.112 -35.496 1.00 26.72 158 PHE B C 1
ATOM 2658 O O . PHE B 1 178 ? -16.216 -17.237 -36.094 1.00 25.39 158 PHE B O 1
ATOM 2666 N N . THR B 1 179 ? -14.392 -18.133 -35.109 1.00 25.33 159 THR B N 1
ATOM 2667 C CA . THR B 1 179 ? -14.825 -19.513 -35.290 1.00 25.99 159 THR B CA 1
ATOM 2668 C C . THR B 1 179 ? -14.817 -20.201 -33.937 1.00 25.97 159 THR B C 1
ATOM 2669 O O . THR B 1 179 ? -13.947 -19.945 -33.107 1.00 27.17 159 THR B O 1
ATOM 2673 N N . ILE B 1 180 ? -15.795 -21.072 -33.724 1.00 29.89 160 ILE B N 1
ATOM 2674 C CA . ILE B 1 180 ? -15.884 -21.838 -32.495 1.00 24.94 160 ILE B CA 1
ATOM 2675 C C . ILE B 1 180 ? -15.709 -23.326 -32.793 1.00 31.13 160 ILE B C 1
ATOM 2676 O O . ILE B 1 180 ? -16.461 -23.889 -33.588 1.00 31.26 160 ILE B O 1
ATOM 2681 N N . GLN B 1 181 ? -14.705 -23.947 -32.172 1.00 30.90 161 GLN B N 1
ATOM 2682 C CA . GLN B 1 181 ? -14.420 -25.380 -32.351 1.00 30.93 161 GLN B CA 1
ATOM 2683 C C . GLN B 1 181 ? -14.677 -26.186 -31.074 1.00 29.07 161 GLN B C 1
ATOM 2684 O O . GLN B 1 181 ? -14.264 -25.781 -29.988 1.00 26.79 161 GLN B O 1
ATOM 2690 N N . TYR B 1 182 ? -15.346 -27.326 -31.217 1.00 26.80 162 TYR B N 1
ATOM 2691 C CA . TYR B 1 182 ? -15.633 -28.245 -30.113 1.00 26.58 162 TYR B CA 1
ATOM 2692 C C . TYR B 1 182 ? -14.686 -29.405 -30.373 1.00 29.27 162 TYR B C 1
ATOM 2693 O O . TYR B 1 182 ? -14.754 -30.030 -31.434 1.00 33.10 162 TYR B O 1
ATOM 2702 N N . ARG B 1 183 ? -13.800 -29.671 -29.413 1.00 26.06 163 ARG B N 1
ATOM 2703 C CA . ARG B 1 183 ? -12.803 -30.721 -29.549 1.00 30.49 163 ARG B CA 1
ATOM 2704 C C . ARG B 1 183 ? -12.812 -31.656 -28.344 1.00 30.88 163 ARG B C 1
ATOM 2705 O O . ARG B 1 183 ? -12.664 -31.218 -27.195 1.00 27.88 163 ARG B O 1
ATOM 2713 N N . LYS B 1 184 ? -12.973 -32.940 -28.613 1.00 31.28 164 LYS B N 1
ATOM 2714 C CA . LYS B 1 184 ? -12.989 -33.939 -27.556 1.00 33.20 164 LYS B CA 1
ATOM 2715 C C . LYS B 1 184 ? -11.628 -34.607 -27.416 1.00 36.19 164 LYS B C 1
ATOM 2716 O O . LYS B 1 184 ? -10.815 -34.623 -28.346 1.00 35.86 164 LYS B O 1
ATOM 2722 N N . ARG B 1 185 ? -11.377 -35.146 -26.234 1.00 37.41 165 ARG B N 1
ATOM 2723 C CA . ARG B 1 185 ? -10.107 -35.796 -25.962 1.00 40.97 165 ARG B CA 1
ATOM 2724 C C . ARG B 1 185 ? -9.991 -37.092 -26.742 1.00 44.02 165 ARG B C 1
ATOM 2725 O O . ARG B 1 185 ? -10.829 -37.984 -26.605 1.00 45.93 165 ARG B O 1
ATOM 2733 N N . LYS B 1 186 ? -8.963 -37.179 -27.581 1.00 43.73 166 LYS B N 1
ATOM 2734 C CA . LYS B 1 186 ? -8.710 -38.382 -28.371 1.00 45.10 166 LYS B CA 1
ATOM 2735 C C . LYS B 1 186 ? -8.584 -39.605 -27.449 1.00 48.44 166 LYS B C 1
ATOM 2736 O O . LYS B 1 186 ? -7.923 -39.538 -26.407 1.00 45.76 166 LYS B O 1
ATOM 2742 N N . GLU B 1 187 ? -9.217 -40.713 -27.833 1.00 51.58 167 GLU B N 1
ATOM 2743 C CA . GLU B 1 187 ? -9.165 -41.957 -27.057 1.00 54.25 167 GLU B CA 1
ATOM 2744 C C . GLU B 1 187 ? -7.726 -42.442 -26.880 1.00 55.38 167 GLU B C 1
ATOM 2745 O O . GLU B 1 187 ? -7.226 -43.096 -27.822 1.00 57.05 167 GLU B O 1
#